Protein AF-A0A7S4JXC9-F1 (afdb_monomer_lite)

Structure (mmCIF, N/CA/C/O backbone):
data_AF-A0A7S4JXC9-F1
#
_entry.id   AF-A0A7S4JXC9-F1
#
loop_
_atom_site.group_PDB
_atom_site.id
_atom_site.type_symbol
_atom_site.label_atom_id
_atom_site.label_alt_id
_atom_site.label_comp_id
_atom_site.label_asym_id
_atom_site.label_entity_id
_atom_site.label_seq_id
_atom_site.pdbx_PDB_ins_code
_atom_site.Cartn_x
_atom_site.Cartn_y
_atom_site.Cartn_z
_atom_site.occupancy
_atom_site.B_iso_or_equiv
_atom_site.auth_seq_id
_atom_site.auth_comp_id
_atom_site.auth_asym_id
_atom_site.auth_atom_id
_atom_site.pdbx_PDB_model_num
ATOM 1 N N . MET A 1 1 ? -14.381 -3.408 6.351 1.00 54.38 1 MET A N 1
ATOM 2 C CA . MET A 1 1 ? -13.479 -2.538 5.557 1.00 54.38 1 MET A CA 1
ATOM 3 C C . MET A 1 1 ? -12.342 -1.909 6.389 1.00 54.38 1 MET A C 1
ATOM 5 O O . MET A 1 1 ? -11.459 -1.319 5.789 1.00 54.38 1 MET A O 1
ATOM 9 N N . CYS A 1 2 ? -12.283 -2.064 7.724 1.00 64.81 2 CYS A N 1
ATOM 10 C CA . CYS A 1 2 ? -11.302 -1.333 8.554 1.00 64.81 2 CYS A CA 1
ATOM 11 C C . CYS A 1 2 ? -9.948 -2.037 8.774 1.00 64.81 2 CYS A C 1
ATOM 13 O O . CYS A 1 2 ? -8.934 -1.357 8.855 1.00 64.81 2 CYS A O 1
ATOM 15 N N . GLU A 1 3 ? -9.885 -3.375 8.723 1.00 79.12 3 GLU A N 1
ATOM 16 C CA . GLU A 1 3 ? -8.612 -4.125 8.836 1.00 79.12 3 GLU A CA 1
ATOM 17 C C . GLU A 1 3 ? -7.598 -3.758 7.737 1.00 79.12 3 GLU A C 1
ATOM 19 O O . GLU A 1 3 ? -6.395 -3.745 7.969 1.00 79.12 3 GLU A O 1
ATOM 24 N N . ALA A 1 4 ? -8.074 -3.416 6.535 1.00 85.31 4 ALA A N 1
ATOM 25 C CA . ALA A 1 4 ? -7.209 -3.014 5.428 1.00 85.31 4 ALA A CA 1
ATOM 26 C C . ALA A 1 4 ? -6.455 -1.708 5.709 1.00 85.31 4 ALA A C 1
ATOM 28 O O . ALA A 1 4 ? -5.295 -1.586 5.325 1.00 85.31 4 ALA A O 1
ATOM 29 N N . LEU A 1 5 ? -7.101 -0.744 6.371 1.00 88.12 5 LEU A N 1
ATOM 30 C CA . LEU A 1 5 ? -6.484 0.544 6.685 1.00 88.12 5 LEU A CA 1
ATOM 31 C C . LEU A 1 5 ? -5.446 0.408 7.799 1.00 88.12 5 LEU A C 1
ATOM 33 O O . LEU A 1 5 ? -4.372 0.988 7.668 1.00 88.12 5 LEU A O 1
ATOM 37 N N . ASP A 1 6 ? -5.712 -0.422 8.810 1.00 89.88 6 ASP A N 1
ATOM 38 C CA . ASP A 1 6 ? -4.737 -0.731 9.865 1.00 89.88 6 ASP A CA 1
ATOM 39 C C . ASP A 1 6 ? -3.478 -1.415 9.288 1.00 89.88 6 ASP A C 1
ATOM 41 O O . ASP A 1 6 ? -2.357 -1.125 9.696 1.00 89.88 6 ASP A O 1
ATOM 45 N N . LEU A 1 7 ? -3.629 -2.302 8.295 1.00 91.25 7 LEU A N 1
ATOM 46 C CA . LEU A 1 7 ? -2.488 -2.945 7.623 1.00 91.25 7 LEU A CA 1
ATOM 47 C C . LEU A 1 7 ? -1.659 -1.956 6.795 1.00 91.25 7 LEU A C 1
ATOM 49 O O . LEU A 1 7 ? -0.430 -2.042 6.773 1.00 91.25 7 LEU A O 1
ATOM 53 N N . VAL A 1 8 ? -2.324 -1.022 6.111 1.00 92.69 8 VAL A N 1
ATOM 54 C CA . VAL A 1 8 ? -1.657 0.051 5.359 1.00 92.69 8 VAL A CA 1
ATOM 55 C C . VAL A 1 8 ? -0.907 0.984 6.308 1.00 92.69 8 VAL A C 1
ATOM 57 O O . VAL A 1 8 ? 0.242 1.323 6.038 1.00 92.69 8 VAL A O 1
ATOM 60 N N . GLU A 1 9 ? -1.521 1.349 7.433 1.00 93.75 9 GLU A N 1
ATOM 61 C CA . GLU A 1 9 ? -0.896 2.152 8.484 1.00 93.75 9 GLU A CA 1
ATOM 62 C C . GLU A 1 9 ? 0.378 1.481 9.011 1.00 93.75 9 GLU A C 1
ATOM 64 O O . GLU A 1 9 ? 1.456 2.065 8.922 1.00 93.75 9 GLU A O 1
ATOM 69 N N . GLN A 1 10 ? 0.283 0.225 9.460 1.00 93.19 10 GLN A N 1
ATOM 70 C CA . GLN A 1 10 ? 1.423 -0.547 9.974 1.00 93.19 10 GLN A CA 1
ATOM 71 C C . GLN A 1 10 ? 2.555 -0.684 8.953 1.00 93.19 10 GLN A C 1
ATOM 73 O O . GLN A 1 10 ? 3.735 -0.747 9.309 1.00 93.19 10 GLN A O 1
ATOM 78 N N . PHE A 1 11 ? 2.211 -0.777 7.669 1.00 94.69 11 PHE A N 1
ATOM 79 C CA . PHE A 1 11 ? 3.207 -0.796 6.613 1.00 94.69 11 PHE A CA 1
ATOM 80 C C . PHE A 1 11 ? 3.890 0.567 6.466 1.00 94.69 11 PHE A C 1
ATOM 82 O O . PHE A 1 11 ? 5.119 0.624 6.438 1.00 94.69 11 PHE A O 1
ATOM 89 N N . PHE A 1 12 ? 3.130 1.664 6.433 1.00 96.12 12 PHE A N 1
ATOM 90 C CA . PHE A 1 12 ? 3.696 3.010 6.343 1.00 96.12 12 PHE A CA 1
ATOM 91 C C . PHE A 1 12 ? 4.537 3.387 7.563 1.00 96.12 12 PHE A C 1
ATOM 93 O O . PHE A 1 12 ? 5.554 4.057 7.393 1.00 96.12 12 PHE A O 1
ATOM 100 N N . GLU A 1 13 ? 4.186 2.919 8.764 1.00 95.62 13 GLU A N 1
ATOM 101 C CA . GLU A 1 13 ? 4.990 3.111 9.980 1.00 95.62 13 GLU A CA 1
ATOM 102 C C . GLU A 1 13 ? 6.416 2.577 9.838 1.00 95.62 13 GLU A C 1
ATOM 104 O O . GLU A 1 13 ? 7.349 3.172 10.378 1.00 95.62 13 GLU A O 1
ATOM 109 N N . LYS A 1 14 ? 6.591 1.487 9.084 1.00 94.81 14 LYS A N 1
ATOM 110 C CA . LYS A 1 14 ? 7.903 0.915 8.760 1.00 94.81 14 LYS A CA 1
ATOM 111 C C . LYS A 1 14 ? 8.519 1.617 7.552 1.00 94.81 14 LYS A C 1
ATOM 113 O O . LYS A 1 14 ? 9.676 2.028 7.590 1.00 94.81 14 LYS A O 1
ATOM 118 N N . ALA A 1 15 ? 7.729 1.800 6.496 1.00 94.94 15 ALA A N 1
ATOM 119 C CA . ALA A 1 15 ? 8.203 2.315 5.217 1.00 94.94 15 ALA A CA 1
ATOM 120 C C . ALA A 1 15 ? 8.596 3.801 5.246 1.00 94.94 15 ALA A C 1
ATOM 122 O O . ALA A 1 15 ? 9.344 4.245 4.382 1.00 94.94 15 ALA A O 1
ATOM 123 N N . GLN A 1 16 ? 8.155 4.575 6.244 1.00 95.44 16 GLN A N 1
ATOM 124 C CA . GLN A 1 16 ? 8.641 5.946 6.454 1.00 95.44 16 GLN A CA 1
ATOM 125 C C . GLN A 1 16 ? 10.124 6.018 6.850 1.00 95.44 16 GLN A C 1
ATOM 127 O O . GLN A 1 16 ? 10.727 7.079 6.729 1.00 95.44 16 GLN A O 1
ATOM 132 N N . SER A 1 17 ? 10.695 4.926 7.370 1.00 94.00 17 SER A N 1
ATOM 133 C CA . SER A 1 17 ? 12.109 4.839 7.763 1.00 94.00 17 SER A CA 1
ATOM 134 C C . SER A 1 17 ? 12.923 3.914 6.862 1.00 94.00 17 SER A C 1
ATOM 136 O O . SER A 1 17 ? 14.147 3.933 6.933 1.00 94.00 17 SER A O 1
ATOM 138 N N . ASP A 1 18 ? 12.249 3.105 6.045 1.00 94.69 18 ASP A N 1
ATOM 139 C CA . ASP A 1 18 ? 12.862 2.240 5.045 1.00 94.69 18 ASP A CA 1
ATOM 140 C C . ASP A 1 18 ? 11.937 2.110 3.827 1.00 94.69 18 ASP A C 1
ATOM 142 O O . ASP A 1 18 ? 11.071 1.232 3.746 1.00 94.69 18 ASP A O 1
ATOM 146 N N . GLY A 1 19 ? 12.123 2.990 2.844 1.00 91.44 19 GLY A N 1
ATOM 147 C CA . GLY A 1 19 ? 11.327 2.981 1.616 1.00 91.44 19 GLY A CA 1
ATOM 148 C C . GLY A 1 19 ? 11.625 1.780 0.716 1.00 91.44 19 GLY A C 1
ATOM 149 O O . GLY A 1 19 ? 10.867 1.508 -0.220 1.00 91.44 19 GLY A O 1
ATOM 150 N N . SER A 1 20 ? 12.706 1.034 0.983 1.00 93.44 20 SER A N 1
ATOM 151 C CA . SER A 1 20 ? 13.072 -0.144 0.195 1.00 93.44 20 SER A CA 1
ATOM 152 C C . SER A 1 20 ? 12.077 -1.292 0.366 1.00 93.44 20 SER A C 1
ATOM 154 O O . SER A 1 20 ? 11.973 -2.133 -0.526 1.00 93.44 20 SER A O 1
ATOM 156 N N . LEU A 1 21 ? 11.264 -1.266 1.429 1.00 93.50 21 LEU A N 1
ATOM 157 C CA . LEU A 1 21 ? 10.189 -2.229 1.671 1.00 93.50 21 LEU A CA 1
ATOM 158 C C . LEU A 1 21 ? 9.175 -2.300 0.519 1.00 93.50 21 LEU A C 1
ATOM 160 O O . LEU A 1 21 ? 8.660 -3.376 0.235 1.00 93.50 21 LEU A O 1
ATOM 164 N N . PHE A 1 22 ? 8.927 -1.200 -0.207 1.00 90.62 22 PHE A N 1
ATOM 165 C CA . PHE A 1 22 ? 8.085 -1.212 -1.418 1.00 90.62 22 PHE A CA 1
ATOM 166 C C . PHE A 1 22 ? 8.662 -2.044 -2.566 1.00 90.62 22 PHE A C 1
ATOM 168 O O . PHE A 1 22 ? 7.944 -2.399 -3.500 1.00 90.62 22 PHE A O 1
ATOM 175 N N . LEU A 1 23 ? 9.966 -2.303 -2.525 1.00 90.19 23 LEU A N 1
ATOM 176 C CA . LEU A 1 23 ? 10.714 -3.043 -3.532 1.00 90.19 23 LEU A CA 1
ATOM 177 C C . LEU A 1 23 ? 11.025 -4.470 -3.065 1.00 90.19 23 LEU A C 1
ATOM 179 O O . LEU A 1 23 ? 11.817 -5.156 -3.711 1.00 90.19 23 LEU A O 1
ATOM 183 N N . ASP A 1 24 ? 10.423 -4.922 -1.963 1.00 89.75 24 ASP A N 1
ATOM 184 C CA . ASP A 1 24 ? 10.496 -6.316 -1.550 1.00 89.75 24 ASP A CA 1
ATOM 185 C C . ASP A 1 24 ? 9.622 -7.169 -2.493 1.00 89.75 24 ASP A C 1
ATOM 187 O O . ASP A 1 24 ? 8.407 -6.955 -2.583 1.00 89.75 24 ASP A O 1
ATOM 191 N N . PRO A 1 25 ? 10.194 -8.153 -3.215 1.00 86.88 25 PRO A N 1
ATOM 192 C CA . PRO A 1 25 ? 9.409 -9.065 -4.038 1.00 86.88 25 PRO A CA 1
ATOM 193 C C . PRO A 1 25 ? 8.370 -9.851 -3.228 1.00 86.88 25 PRO A C 1
ATOM 195 O O . PRO A 1 25 ? 7.375 -10.281 -3.804 1.00 86.88 25 PRO A O 1
ATOM 198 N N . ALA A 1 26 ? 8.562 -10.048 -1.927 1.00 87.88 26 ALA A N 1
ATOM 199 C CA . ALA A 1 26 ? 7.607 -10.725 -1.060 1.00 87.88 26 ALA A CA 1
ATOM 200 C C . ALA A 1 26 ? 6.557 -9.783 -0.446 1.00 87.88 26 ALA A C 1
ATOM 202 O O . ALA A 1 26 ? 5.698 -10.260 0.297 1.00 87.88 26 ALA A O 1
ATOM 203 N N . LEU A 1 27 ? 6.590 -8.475 -0.748 1.00 88.19 27 LEU A N 1
ATOM 204 C CA . LEU A 1 27 ? 5.655 -7.519 -0.164 1.00 88.19 27 LEU A CA 1
ATOM 205 C C . LEU A 1 27 ? 4.211 -7.868 -0.529 1.00 88.19 27 LEU A C 1
ATOM 207 O O . LEU A 1 27 ? 3.768 -7.705 -1.669 1.00 88.19 27 LEU A O 1
ATOM 211 N N . ASP A 1 28 ? 3.462 -8.284 0.485 1.00 85.94 28 ASP A N 1
ATOM 212 C CA . ASP A 1 28 ? 2.047 -8.571 0.360 1.00 85.94 28 ASP A CA 1
ATOM 213 C C . ASP A 1 28 ? 1.306 -8.369 1.686 1.00 85.94 28 ASP A C 1
ATOM 215 O O . ASP A 1 28 ? 1.068 -9.300 2.457 1.00 85.94 28 ASP A O 1
ATOM 219 N N . ILE A 1 29 ? 0.910 -7.124 1.947 1.00 87.38 29 ILE A N 1
ATOM 220 C CA . ILE A 1 29 ? 0.256 -6.749 3.207 1.00 87.38 29 ILE A CA 1
ATOM 221 C C . ILE A 1 29 ? -1.182 -7.278 3.330 1.00 87.38 29 ILE A C 1
ATOM 223 O O . ILE A 1 29 ? -1.735 -7.284 4.425 1.00 87.38 29 ILE A O 1
ATOM 227 N N . PHE A 1 30 ? -1.798 -7.741 2.235 1.00 86.31 30 PHE A N 1
ATOM 228 C CA . PHE A 1 30 ? -3.218 -8.117 2.208 1.00 86.31 30 PHE A CA 1
ATOM 229 C C . PHE A 1 30 ? -3.472 -9.624 2.072 1.00 86.31 30 PHE A C 1
ATOM 231 O O . PHE A 1 30 ? -4.607 -10.066 2.262 1.00 86.31 30 PHE A O 1
ATOM 238 N N . HIS A 1 31 ? -2.469 -10.432 1.712 1.00 76.00 31 HIS A N 1
ATOM 239 C CA . HIS A 1 31 ? -2.684 -11.848 1.388 1.00 76.00 31 HIS A CA 1
ATOM 240 C C . HIS A 1 31 ? -3.113 -12.685 2.590 1.00 76.00 31 HIS A C 1
ATOM 242 O O . HIS A 1 31 ? -4.213 -13.231 2.596 1.00 76.00 31 HIS A O 1
ATOM 248 N N . ALA A 1 32 ? -2.287 -12.748 3.631 1.00 73.44 32 ALA A N 1
ATOM 249 C CA . ALA A 1 32 ? -2.615 -13.525 4.822 1.00 73.44 32 ALA A CA 1
ATOM 250 C C . ALA A 1 32 ? -3.846 -12.992 5.595 1.00 73.44 32 ALA A C 1
ATOM 252 O O . ALA A 1 32 ? -4.712 -13.798 5.931 1.00 73.44 32 ALA A O 1
ATOM 253 N N . PRO A 1 33 ? -3.987 -11.677 5.867 1.00 76.56 33 PRO A N 1
ATOM 254 C CA . PRO A 1 33 ? -5.065 -11.199 6.737 1.00 76.56 33 PRO A CA 1
ATOM 255 C C . PRO A 1 33 ? -6.419 -11.031 6.032 1.00 76.56 33 PRO A C 1
ATOM 257 O O . PRO A 1 33 ? -7.453 -11.223 6.671 1.00 76.56 33 PRO A O 1
ATOM 260 N N . ILE A 1 34 ? -6.444 -10.700 4.733 1.00 81.19 34 ILE A N 1
ATOM 261 C CA . ILE A 1 34 ? -7.692 -10.375 4.019 1.00 81.19 34 ILE A CA 1
ATOM 262 C C . ILE A 1 34 ? -8.043 -11.434 2.981 1.00 81.19 34 ILE A C 1
ATOM 264 O O . ILE A 1 34 ? -9.170 -11.925 2.983 1.00 81.19 34 ILE A O 1
ATOM 268 N N . ALA A 1 35 ? -7.107 -11.815 2.107 1.00 79.44 35 ALA A N 1
ATOM 269 C CA . ALA A 1 35 ? -7.413 -12.763 1.033 1.00 79.44 35 ALA A CA 1
ATOM 270 C C . ALA A 1 35 ? -7.838 -14.137 1.576 1.00 79.44 35 ALA A C 1
ATOM 272 O O . ALA A 1 35 ? -8.746 -14.747 1.024 1.00 79.44 35 ALA A O 1
ATOM 273 N N . ALA A 1 36 ? -7.288 -14.572 2.715 1.00 78.19 36 ALA A N 1
ATOM 274 C CA . ALA A 1 36 ? -7.730 -15.794 3.392 1.00 78.19 36 ALA A CA 1
ATOM 275 C C . ALA A 1 36 ? -9.191 -15.747 3.888 1.00 78.19 36 ALA A C 1
ATOM 277 O O . ALA A 1 36 ? -9.831 -16.787 4.010 1.00 78.19 36 ALA A O 1
ATOM 278 N N . LYS A 1 37 ? -9.726 -14.554 4.183 1.00 78.75 37 LYS A N 1
ATOM 279 C CA . LYS A 1 37 ? -11.096 -14.361 4.694 1.00 78.75 37 LYS A CA 1
ATOM 280 C C . LYS A 1 37 ? -12.100 -14.011 3.591 1.00 78.75 37 LYS A C 1
ATOM 282 O O . LYS A 1 37 ? -13.302 -14.114 3.807 1.00 78.75 37 LYS A O 1
ATOM 287 N N . GLN A 1 38 ? -11.623 -13.546 2.436 1.00 79.44 38 GLN A N 1
ATOM 288 C CA . GLN A 1 38 ? -12.441 -13.000 1.353 1.00 79.44 38 GLN A CA 1
ATOM 289 C C . GLN A 1 38 ? -12.056 -13.655 0.024 1.00 79.44 38 GLN A C 1
ATOM 291 O O . GLN A 1 38 ? -11.185 -13.167 -0.698 1.00 79.44 38 GLN A O 1
ATOM 296 N N . GLN A 1 39 ? -12.734 -14.754 -0.319 1.00 82.75 39 GLN A N 1
ATOM 297 C CA . GLN A 1 39 ? -12.389 -15.562 -1.494 1.00 82.75 39 GLN A CA 1
ATOM 298 C C . GLN A 1 39 ? -12.471 -14.774 -2.810 1.00 82.75 39 GLN A C 1
ATOM 300 O O . GLN A 1 39 ? -11.573 -14.885 -3.636 1.00 82.75 39 GLN A O 1
ATOM 305 N N . LEU A 1 40 ? -13.478 -13.909 -2.985 1.00 82.31 40 LEU A N 1
ATOM 306 C CA . LEU A 1 40 ? -13.593 -13.067 -4.187 1.00 82.31 40 LEU A CA 1
ATOM 307 C C . LEU A 1 40 ? -12.398 -12.120 -4.350 1.00 82.31 40 LEU A C 1
ATOM 309 O O . LEU A 1 40 ? -11.925 -11.898 -5.463 1.00 82.31 40 LEU A O 1
ATOM 313 N N . PHE A 1 41 ? -11.879 -11.587 -3.243 1.00 82.62 41 PHE A N 1
ATOM 314 C CA . PHE A 1 41 ? -10.673 -10.768 -3.268 1.00 82.62 41 PHE A CA 1
ATOM 315 C C . PHE A 1 41 ? -9.445 -11.615 -3.613 1.00 82.62 41 PHE A C 1
ATOM 317 O O . PHE A 1 41 ? -8.640 -11.204 -4.446 1.00 82.62 41 PHE A O 1
ATOM 324 N N . ALA A 1 42 ? -9.317 -12.818 -3.046 1.00 84.44 42 ALA A N 1
ATOM 325 C CA . ALA A 1 42 ? -8.249 -13.751 -3.407 1.00 84.44 42 ALA A CA 1
ATOM 326 C C . ALA A 1 42 ? -8.272 -14.110 -4.905 1.00 84.44 42 ALA A C 1
ATOM 328 O O . ALA A 1 42 ? -7.232 -14.070 -5.567 1.00 84.44 42 ALA A O 1
ATOM 329 N N . ASP A 1 43 ? -9.455 -14.387 -5.456 1.00 86.12 43 ASP A N 1
ATOM 330 C CA . ASP A 1 43 ? -9.645 -14.735 -6.864 1.00 86.12 43 ASP A CA 1
ATOM 331 C C . ASP A 1 43 ? -9.348 -13.548 -7.788 1.00 86.12 43 ASP A C 1
ATOM 333 O O . ASP A 1 43 ? -8.639 -13.706 -8.786 1.00 86.12 43 ASP A O 1
ATOM 337 N N . TRP A 1 44 ? -9.820 -12.346 -7.438 1.00 86.31 44 TRP A N 1
ATOM 338 C CA . TRP A 1 44 ? -9.503 -11.112 -8.163 1.00 86.31 44 TRP A CA 1
ATOM 339 C C . TRP A 1 44 ? -7.998 -10.836 -8.182 1.00 86.31 44 TRP A C 1
ATOM 341 O O . TRP A 1 44 ? -7.437 -10.486 -9.224 1.00 86.31 44 TRP A O 1
ATOM 351 N N . ARG A 1 45 ? -7.311 -11.042 -7.054 1.00 85.31 45 ARG A N 1
ATOM 352 C CA . ARG A 1 45 ? -5.854 -10.917 -6.997 1.00 85.31 45 ARG A CA 1
ATOM 353 C C . ARG A 1 45 ? -5.189 -11.944 -7.897 1.00 85.31 45 ARG A C 1
ATOM 355 O O . ARG A 1 45 ? -4.367 -11.575 -8.726 1.00 85.31 45 ARG A O 1
ATOM 362 N N . LYS A 1 46 ? -5.582 -13.213 -7.820 1.00 85.94 46 LYS A N 1
ATOM 363 C CA . LYS A 1 46 ? -5.039 -14.242 -8.713 1.00 85.94 46 LYS A CA 1
ATOM 364 C C . LYS A 1 46 ? -5.239 -13.873 -10.185 1.00 85.94 46 LYS A C 1
ATOM 366 O O . LYS A 1 46 ? -4.305 -13.968 -10.974 1.00 85.94 46 LYS A O 1
ATOM 371 N N . TYR A 1 47 ? -6.426 -13.390 -10.552 1.00 86.00 47 TYR A N 1
ATOM 372 C CA . TYR A 1 47 ? -6.698 -12.897 -11.900 1.00 86.00 47 TYR A CA 1
ATOM 373 C C . TYR A 1 47 ? -5.760 -11.744 -12.286 1.00 86.00 47 TYR A C 1
ATOM 375 O O . TYR A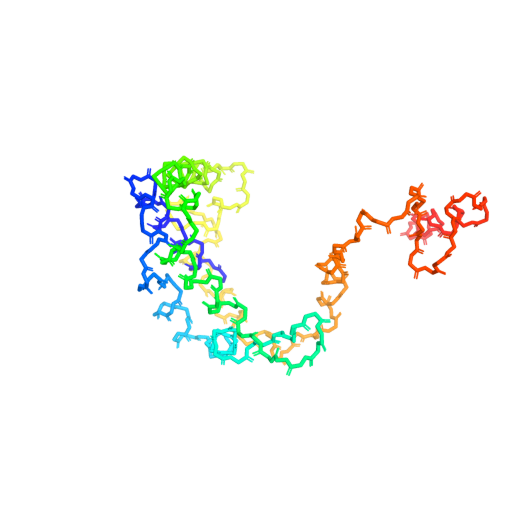 1 47 ? -5.095 -11.821 -13.312 1.00 86.00 47 TYR A O 1
ATOM 383 N N . THR A 1 48 ? -5.643 -10.718 -11.448 1.00 83.31 48 THR A N 1
ATOM 384 C CA . THR A 1 48 ? -4.832 -9.524 -11.737 1.00 83.31 48 THR A CA 1
ATOM 385 C C . THR A 1 48 ? -3.343 -9.850 -11.892 1.00 83.31 48 THR A C 1
ATOM 387 O O . THR A 1 48 ? -2.671 -9.313 -12.769 1.00 83.31 48 THR A O 1
ATOM 390 N N . PHE A 1 49 ? -2.817 -10.756 -11.064 1.00 80.62 49 PHE A N 1
ATOM 391 C CA . PHE A 1 49 ? -1.396 -11.105 -11.061 1.00 80.62 49 PHE A CA 1
ATOM 392 C C . PHE A 1 49 ? -1.030 -12.151 -12.130 1.00 80.62 49 PHE A C 1
ATOM 394 O O . PHE A 1 49 ? 0.095 -12.133 -12.632 1.00 80.62 49 PHE A O 1
ATOM 401 N N . GLU A 1 50 ? -1.947 -13.060 -12.484 1.00 83.88 50 GLU A N 1
ATOM 402 C CA . GLU A 1 50 ? -1.639 -14.227 -13.329 1.00 83.88 50 GLU A CA 1
ATOM 403 C C . GLU A 1 50 ? -2.366 -14.253 -14.679 1.00 83.88 50 GLU A C 1
ATOM 405 O O . GLU A 1 50 ? -1.934 -14.971 -15.580 1.00 83.88 50 GLU A O 1
ATOM 410 N N . LYS A 1 51 ? -3.478 -13.524 -14.832 1.00 81.62 51 LYS A N 1
ATOM 411 C CA . LYS A 1 51 ? -4.397 -13.675 -15.976 1.00 81.62 51 LYS A CA 1
ATOM 412 C C . LYS A 1 51 ? -4.727 -12.373 -16.703 1.00 81.62 51 LYS A C 1
ATOM 414 O O . LYS A 1 51 ? -5.079 -12.441 -17.879 1.00 81.62 51 LYS A O 1
ATOM 419 N N . ASP A 1 52 ? -4.628 -11.217 -16.046 1.00 83.81 52 ASP A N 1
ATOM 420 C CA . ASP A 1 52 ? -4.981 -9.938 -16.661 1.00 83.81 52 ASP A CA 1
ATOM 421 C C . ASP A 1 52 ? -3.940 -9.530 -17.708 1.00 83.81 52 ASP A C 1
ATOM 423 O O . ASP A 1 52 ? -2.801 -9.161 -17.400 1.00 83.81 52 ASP A O 1
ATOM 427 N N . THR A 1 53 ? -4.333 -9.640 -18.975 1.00 85.69 53 THR A N 1
ATOM 428 C CA . THR A 1 53 ? -3.462 -9.381 -20.117 1.00 85.69 53 THR A CA 1
ATOM 429 C C . THR A 1 53 ? -3.976 -8.213 -20.941 1.00 85.69 53 THR A C 1
ATOM 431 O O . THR A 1 53 ? -5.177 -8.020 -21.121 1.00 85.69 53 THR A O 1
ATOM 434 N N . ARG A 1 54 ? -3.047 -7.436 -21.497 1.00 81.38 54 ARG A N 1
ATOM 435 C CA . ARG A 1 54 ? -3.337 -6.447 -22.537 1.00 81.38 54 ARG A CA 1
ATOM 436 C C . ARG A 1 54 ? -2.572 -6.797 -23.795 1.00 81.38 54 ARG A C 1
ATOM 438 O O . ARG A 1 54 ? -1.423 -7.226 -23.726 1.00 81.38 54 ARG A O 1
ATOM 445 N N . LEU A 1 55 ? -3.218 -6.617 -24.938 1.00 83.75 55 LEU A N 1
ATOM 446 C CA . LEU A 1 55 ? -2.548 -6.766 -26.220 1.00 83.75 55 LEU A CA 1
ATOM 447 C C . LEU A 1 55 ? -1.560 -5.616 -26.425 1.00 83.75 55 LEU A C 1
ATOM 449 O O . LEU A 1 55 ? -1.786 -4.488 -25.981 1.00 83.75 55 LEU A O 1
ATOM 453 N N . SER A 1 56 ? -0.468 -5.918 -27.111 1.00 78.88 56 SER A N 1
ATOM 454 C CA . SER A 1 56 ? 0.459 -4.930 -27.645 1.00 78.88 56 SER A CA 1
ATOM 455 C C . SER A 1 56 ? -0.248 -3.945 -28.601 1.00 78.88 56 SER A C 1
ATOM 457 O O . SER A 1 56 ? -1.338 -4.241 -29.096 1.00 78.88 56 SER A O 1
ATOM 459 N N . PRO A 1 57 ? 0.337 -2.764 -28.891 1.00 83.00 57 PRO A N 1
ATOM 460 C CA . PRO A 1 57 ? -0.287 -1.766 -29.772 1.00 83.00 57 PRO A CA 1
ATOM 461 C C . PRO A 1 57 ? -0.619 -2.273 -31.184 1.00 83.00 57 PRO A C 1
ATOM 463 O O . PRO A 1 57 ? -1.515 -1.744 -31.832 1.00 83.00 57 PRO A O 1
ATOM 466 N N . ASP A 1 58 ? 0.098 -3.294 -31.651 1.00 86.06 58 ASP A N 1
ATOM 467 C CA . ASP A 1 58 ? -0.113 -4.000 -32.919 1.00 86.06 58 ASP A CA 1
ATOM 468 C C . ASP A 1 58 ? -1.128 -5.161 -32.813 1.00 86.06 58 ASP A C 1
ATOM 470 O O . ASP A 1 58 ? -1.382 -5.852 -33.795 1.00 86.06 58 ASP A O 1
ATOM 474 N N . GLY A 1 59 ? -1.701 -5.403 -31.630 1.00 83.00 59 GLY A N 1
ATOM 475 C CA . GLY A 1 59 ? -2.711 -6.434 -31.374 1.00 83.00 59 GLY A CA 1
ATOM 476 C C . GLY A 1 59 ? -2.185 -7.872 -31.346 1.00 83.00 59 GLY A C 1
ATOM 477 O O . GLY A 1 59 ? -2.981 -8.801 -31.227 1.00 83.00 59 GLY A O 1
ATOM 478 N N . SER A 1 60 ? -0.871 -8.082 -31.467 1.00 83.25 60 SER A N 1
ATOM 479 C CA . SER A 1 60 ? -0.307 -9.395 -31.802 1.00 83.25 60 SER A CA 1
ATOM 480 C C . SER A 1 60 ? 0.052 -10.265 -30.594 1.00 83.25 60 SER A C 1
ATOM 482 O O . SER A 1 60 ? -0.008 -11.493 -30.689 1.00 83.25 60 SER A O 1
ATOM 484 N N . LYS A 1 61 ? 0.433 -9.665 -29.457 1.00 85.06 61 LYS A N 1
ATOM 485 C CA . LYS A 1 61 ? 0.939 -10.395 -28.285 1.00 85.06 61 LYS A CA 1
ATOM 486 C C . LYS A 1 61 ? 0.236 -9.969 -26.995 1.00 85.06 61 LYS A C 1
ATOM 488 O O . LYS A 1 61 ? 0.193 -8.776 -26.694 1.00 85.06 61 LYS A O 1
ATOM 493 N N . PRO A 1 62 ? -0.287 -10.919 -26.200 1.00 85.75 62 PRO A N 1
ATOM 494 C CA . PRO A 1 62 ? -0.801 -10.623 -24.871 1.00 85.75 62 PRO A CA 1
ATOM 495 C C . PRO A 1 62 ? 0.349 -10.430 -23.876 1.00 85.75 62 PRO A C 1
ATOM 497 O O . PRO A 1 62 ? 1.274 -11.238 -23.794 1.00 85.75 62 PRO A O 1
ATOM 500 N N . HIS A 1 63 ? 0.260 -9.367 -23.084 1.00 83.00 63 HIS A N 1
ATOM 501 C CA . HIS A 1 63 ? 1.216 -9.005 -22.048 1.00 83.00 63 HIS A CA 1
ATOM 502 C C . HIS A 1 63 ? 0.531 -8.953 -20.684 1.00 83.00 63 HIS A C 1
ATOM 504 O O . HIS A 1 63 ? -0.446 -8.225 -20.507 1.00 83.00 63 HIS A O 1
ATOM 510 N N . LEU A 1 64 ? 1.078 -9.676 -19.705 1.00 86.75 64 LEU A N 1
ATOM 511 C CA . LEU A 1 64 ? 0.709 -9.536 -18.294 1.00 86.75 64 LEU A CA 1
ATOM 512 C C . LEU A 1 64 ? 1.301 -8.223 -17.763 1.00 86.75 64 LEU A C 1
ATOM 514 O O . LEU A 1 64 ? 2.430 -8.203 -17.270 1.00 86.75 64 LEU A O 1
ATOM 518 N N . LEU A 1 65 ? 0.570 -7.115 -17.916 1.00 80.56 65 LEU A N 1
ATOM 519 C CA . LEU A 1 65 ? 1.088 -5.775 -17.611 1.00 80.56 65 LEU A CA 1
ATOM 520 C C . LEU A 1 65 ? 1.556 -5.644 -16.167 1.00 80.56 65 LEU A C 1
ATOM 522 O O . LEU A 1 65 ? 2.620 -5.081 -15.926 1.00 80.56 65 LEU A O 1
ATOM 526 N N . TYR A 1 66 ? 0.788 -6.192 -15.224 1.00 83.12 66 TYR A N 1
ATOM 527 C CA . TYR A 1 66 ? 1.150 -6.145 -13.814 1.00 83.12 66 TYR A CA 1
ATOM 528 C C . TYR A 1 66 ? 2.503 -6.821 -13.563 1.00 83.12 66 TYR A C 1
ATOM 530 O O . TYR A 1 66 ? 3.376 -6.252 -12.909 1.00 83.12 66 TYR A O 1
ATOM 538 N N . LYS A 1 67 ? 2.709 -8.009 -14.143 1.00 85.69 67 LYS A N 1
ATOM 539 C CA . LYS A 1 67 ? 3.970 -8.744 -14.024 1.00 85.69 67 LYS A CA 1
ATOM 540 C C . LYS A 1 67 ? 5.132 -7.968 -14.642 1.00 85.69 67 LYS A C 1
ATOM 542 O O . LYS A 1 67 ? 6.151 -7.806 -13.989 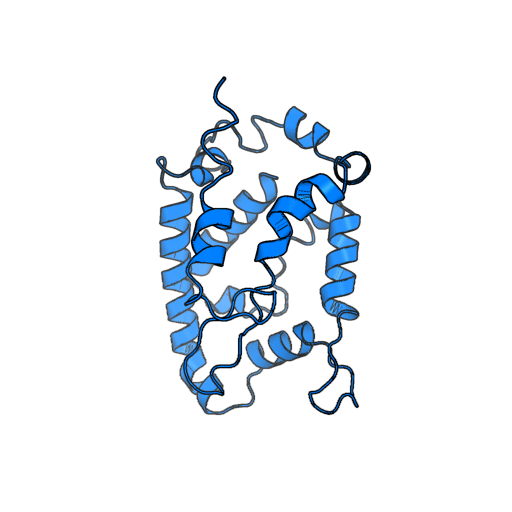1.00 85.69 67 LYS A O 1
ATOM 547 N N . LEU A 1 68 ? 4.957 -7.428 -15.849 1.00 84.75 68 LEU A N 1
ATOM 548 C CA . LEU A 1 68 ? 5.995 -6.633 -16.514 1.00 84.75 68 LEU A CA 1
ATOM 549 C C . LEU A 1 68 ? 6.372 -5.380 -15.716 1.00 84.75 68 LEU A C 1
ATOM 551 O O . LEU A 1 68 ? 7.553 -5.085 -15.559 1.00 84.75 68 LEU A O 1
ATOM 555 N N . ALA A 1 69 ? 5.379 -4.653 -15.200 1.00 86.19 69 ALA A N 1
ATOM 556 C CA . ALA A 1 69 ? 5.612 -3.463 -14.392 1.00 86.19 69 ALA A CA 1
ATOM 557 C C . ALA A 1 69 ? 6.326 -3.804 -13.078 1.00 86.19 69 ALA A C 1
ATOM 559 O O . ALA A 1 69 ? 7.252 -3.099 -12.681 1.00 86.19 69 ALA A O 1
ATOM 560 N N . ARG A 1 70 ? 5.924 -4.899 -12.421 1.00 86.56 70 ARG A N 1
ATOM 561 C CA . ARG A 1 70 ? 6.555 -5.379 -11.189 1.00 86.56 70 ARG A CA 1
ATOM 562 C C . ARG A 1 70 ? 7.993 -5.832 -11.427 1.00 86.56 70 ARG A C 1
ATOM 564 O O . ARG A 1 70 ? 8.869 -5.436 -10.667 1.00 86.56 70 ARG A O 1
ATOM 571 N N . ASP A 1 71 ? 8.247 -6.596 -12.484 1.00 88.00 71 ASP A N 1
ATOM 572 C CA . ASP A 1 71 ? 9.592 -7.068 -12.821 1.00 88.00 71 ASP A CA 1
ATOM 573 C C . ASP A 1 71 ? 10.525 -5.883 -13.128 1.00 88.00 71 ASP A C 1
ATOM 575 O O . ASP A 1 71 ? 11.622 -5.815 -12.581 1.00 88.00 71 ASP A O 1
ATOM 579 N N . GLU A 1 72 ? 10.067 -4.892 -13.902 1.00 87.81 72 GLU A N 1
ATOM 580 C CA . GLU A 1 72 ? 10.844 -3.678 -14.201 1.00 87.81 72 GLU A CA 1
ATOM 581 C C . GLU A 1 72 ? 11.066 -2.789 -12.965 1.00 87.81 72 GLU A C 1
ATOM 583 O O . GLU A 1 72 ? 12.113 -2.157 -12.833 1.00 87.81 72 GLU A O 1
ATOM 588 N N . LEU A 1 73 ? 10.102 -2.726 -12.040 1.00 87.31 73 LEU A N 1
ATOM 589 C CA . LEU A 1 73 ? 10.257 -1.994 -10.781 1.00 87.31 73 LEU A CA 1
ATOM 590 C C . LEU A 1 73 ? 11.317 -2.651 -9.883 1.00 87.31 73 LEU A C 1
ATOM 592 O O . LEU A 1 73 ? 12.171 -1.970 -9.308 1.00 87.31 73 LEU A O 1
ATOM 596 N N . LEU A 1 74 ? 11.269 -3.978 -9.761 1.00 89.44 74 LEU A N 1
ATOM 597 C CA . LEU A 1 74 ? 12.174 -4.741 -8.905 1.00 89.44 74 LEU A CA 1
ATOM 598 C C . LEU A 1 74 ? 13.581 -4.816 -9.505 1.00 89.44 74 LEU A C 1
ATOM 600 O O . LEU A 1 74 ? 14.559 -4.574 -8.792 1.00 89.44 74 LEU A O 1
ATOM 604 N N . GLN A 1 75 ? 13.673 -5.083 -10.808 1.00 89.94 75 GLN A N 1
ATOM 605 C CA . GLN A 1 75 ? 14.906 -5.282 -11.568 1.00 89.94 75 GLN A CA 1
ATOM 606 C C . GLN A 1 75 ? 14.939 -4.362 -12.801 1.00 89.94 75 GLN A C 1
ATOM 608 O O . GLN A 1 75 ? 14.799 -4.829 -13.932 1.00 89.94 75 GLN A O 1
ATOM 613 N N . PRO A 1 76 ? 15.132 -3.045 -12.606 1.00 89.25 76 PRO A N 1
ATOM 614 C CA . PRO A 1 76 ? 15.158 -2.104 -13.715 1.00 89.25 76 PRO A CA 1
ATOM 615 C C . PRO A 1 76 ? 16.347 -2.385 -14.630 1.00 89.25 76 PRO A C 1
ATOM 617 O O . PRO A 1 76 ? 17.482 -2.521 -14.173 1.00 89.25 76 PRO A O 1
ATOM 620 N N . THR A 1 77 ? 16.086 -2.419 -15.933 1.00 89.69 77 THR A N 1
ATOM 621 C CA . THR A 1 77 ? 17.120 -2.626 -16.960 1.00 89.69 77 THR A CA 1
ATOM 622 C C . THR A 1 77 ? 17.651 -1.306 -17.528 1.00 89.69 77 THR A C 1
ATOM 624 O O . THR A 1 77 ? 18.788 -1.232 -17.993 1.00 89.69 77 THR A O 1
ATOM 627 N N . ASP A 1 78 ? 16.856 -0.236 -17.453 1.00 90.19 78 ASP A N 1
ATOM 628 C CA . ASP A 1 78 ? 17.222 1.099 -17.928 1.00 90.19 78 ASP A CA 1
ATOM 629 C C . ASP A 1 78 ? 18.215 1.786 -16.972 1.00 90.19 78 ASP A C 1
ATOM 631 O O . ASP A 1 78 ? 17.951 1.968 -15.778 1.00 90.19 78 ASP A O 1
ATOM 635 N N . ALA A 1 79 ? 19.348 2.241 -17.519 1.00 90.31 79 ALA A N 1
ATOM 636 C CA . ALA A 1 79 ? 20.402 2.929 -16.777 1.00 90.31 79 ALA A CA 1
ATOM 637 C C . ALA A 1 79 ? 19.910 4.170 -16.013 1.00 90.31 79 ALA A C 1
ATOM 639 O O . ALA A 1 79 ? 20.462 4.498 -14.963 1.00 90.31 79 ALA A O 1
ATOM 640 N N . THR A 1 80 ? 18.890 4.866 -16.512 1.00 89.62 80 THR A N 1
ATOM 641 C CA . THR A 1 80 ? 18.286 6.024 -15.842 1.00 89.62 80 THR A CA 1
ATOM 642 C C . THR A 1 80 ? 17.532 5.585 -14.594 1.00 89.62 80 THR A C 1
ATOM 644 O O . THR A 1 80 ? 17.741 6.152 -13.523 1.00 89.62 80 THR A O 1
ATOM 647 N N . LYS A 1 81 ? 16.718 4.529 -14.706 1.00 87.88 81 LYS A N 1
ATOM 648 C CA . LYS A 1 81 ? 15.908 3.997 -13.600 1.00 87.88 81 LYS A CA 1
ATOM 649 C C . LYS A 1 81 ? 16.780 3.427 -12.485 1.00 87.88 81 LYS A C 1
ATOM 651 O O . LYS A 1 81 ? 16.494 3.634 -11.307 1.00 87.88 81 LYS A O 1
ATOM 656 N N . ILE A 1 82 ? 17.889 2.783 -12.853 1.00 90.38 82 ILE A N 1
ATOM 657 C CA . ILE A 1 82 ? 18.902 2.315 -11.899 1.00 90.38 82 ILE A CA 1
ATOM 658 C C . ILE A 1 82 ? 19.482 3.502 -11.113 1.00 90.38 82 ILE A C 1
ATOM 660 O O . ILE A 1 82 ? 19.539 3.457 -9.885 1.00 90.38 82 ILE A O 1
ATOM 664 N N . ARG A 1 83 ? 19.861 4.593 -11.797 1.00 90.88 83 ARG A N 1
ATOM 665 C CA . ARG A 1 83 ? 20.442 5.790 -11.153 1.00 90.88 83 ARG A CA 1
ATOM 666 C C . ARG A 1 83 ? 19.459 6.525 -10.246 1.00 90.88 83 ARG A C 1
ATOM 668 O O . ARG A 1 83 ? 19.882 7.124 -9.262 1.00 90.88 83 ARG A O 1
ATOM 675 N N . THR A 1 84 ? 18.166 6.506 -10.562 1.00 90.94 84 THR A N 1
ATOM 676 C CA . THR A 1 84 ? 17.144 7.195 -9.759 1.00 90.94 84 THR A CA 1
ATOM 677 C C . THR A 1 84 ? 16.634 6.370 -8.581 1.00 90.94 84 THR A C 1
ATOM 679 O O . THR A 1 84 ? 15.953 6.932 -7.730 1.00 90.94 84 THR A O 1
ATOM 682 N N . ARG A 1 85 ? 16.979 5.078 -8.481 1.00 91.19 85 ARG A N 1
ATOM 683 C CA . ARG A 1 85 ? 16.426 4.156 -7.472 1.00 91.19 85 ARG A CA 1
ATOM 684 C C . ARG A 1 85 ? 16.574 4.661 -6.036 1.00 91.19 85 ARG A C 1
ATOM 686 O O . ARG A 1 85 ? 15.598 4.646 -5.297 1.00 91.19 85 ARG A O 1
ATOM 693 N N . ALA A 1 86 ? 17.757 5.150 -5.659 1.00 92.81 86 ALA A N 1
ATOM 694 C CA . ALA A 1 86 ? 17.994 5.683 -4.314 1.00 92.81 86 ALA A CA 1
ATOM 695 C C . ALA A 1 86 ? 17.081 6.884 -4.003 1.00 92.81 86 ALA A C 1
ATOM 697 O O . ALA A 1 86 ? 16.410 6.904 -2.979 1.00 92.81 86 ALA A O 1
ATOM 698 N N . LYS A 1 87 ? 16.955 7.829 -4.945 1.00 94.06 87 LYS A N 1
ATOM 699 C CA . LYS A 1 87 ? 16.044 8.979 -4.813 1.00 94.06 87 LYS A CA 1
ATOM 700 C C . LYS A 1 87 ? 14.575 8.561 -4.756 1.00 94.06 87 LYS A C 1
ATOM 702 O O . LYS A 1 87 ? 13.780 9.216 -4.094 1.00 94.06 87 LYS A O 1
ATOM 707 N N . THR A 1 88 ? 14.195 7.500 -5.466 1.00 92.50 88 THR A N 1
ATOM 708 C CA . THR A 1 88 ? 12.838 6.948 -5.391 1.00 92.50 88 THR A CA 1
ATOM 709 C C . THR A 1 88 ? 12.553 6.377 -4.004 1.00 92.50 88 THR A C 1
ATOM 711 O O . THR A 1 88 ? 11.473 6.624 -3.482 1.00 92.50 88 THR A O 1
ATOM 714 N N . ILE A 1 89 ? 13.511 5.674 -3.393 1.00 94.62 89 ILE A N 1
ATOM 715 C CA . ILE A 1 89 ? 13.387 5.158 -2.020 1.00 94.62 89 ILE A CA 1
ATOM 716 C C . ILE A 1 89 ? 13.209 6.316 -1.027 1.00 94.62 89 ILE A C 1
ATOM 718 O O . ILE A 1 89 ? 12.220 6.332 -0.300 1.00 94.62 89 ILE A O 1
ATOM 722 N N . GLU A 1 90 ? 14.071 7.335 -1.087 1.00 94.50 90 GLU A N 1
ATOM 723 C CA . GLU A 1 90 ? 13.950 8.544 -0.250 1.00 94.50 90 GLU A CA 1
ATOM 724 C C . GLU A 1 90 ? 12.590 9.241 -0.441 1.00 94.50 90 GLU A C 1
ATOM 726 O O . GLU A 1 90 ? 11.945 9.686 0.508 1.00 94.50 90 GLU A O 1
ATOM 731 N N . TYR A 1 91 ? 12.114 9.332 -1.686 1.00 95.19 91 TYR A N 1
ATOM 732 C CA . TYR A 1 91 ? 10.803 9.904 -1.977 1.00 95.19 91 TYR A CA 1
ATOM 733 C C . TYR A 1 91 ? 9.666 9.091 -1.343 1.00 95.19 91 TYR A C 1
ATOM 735 O O . TYR A 1 91 ? 8.737 9.681 -0.790 1.00 95.19 91 TYR A O 1
ATOM 743 N N . LEU A 1 92 ? 9.732 7.757 -1.397 1.00 95.00 92 LEU A N 1
ATOM 744 C CA . LEU A 1 92 ? 8.727 6.875 -0.798 1.00 95.00 92 LEU A CA 1
ATOM 745 C C . LEU A 1 92 ? 8.672 7.022 0.726 1.00 95.00 92 LEU A C 1
ATOM 747 O O . LEU A 1 92 ? 7.574 7.075 1.278 1.00 95.00 92 LEU A O 1
ATOM 751 N N . GLU A 1 93 ? 9.818 7.169 1.391 1.00 96.25 93 GLU A N 1
ATOM 752 C CA . GLU A 1 93 ? 9.897 7.431 2.836 1.00 96.25 93 GLU A CA 1
ATOM 753 C C . GLU A 1 93 ? 9.161 8.724 3.206 1.00 96.25 93 GLU A C 1
ATOM 755 O O . GLU A 1 93 ? 8.283 8.735 4.074 1.00 96.25 93 GLU A O 1
ATOM 760 N N . VAL A 1 94 ? 9.439 9.809 2.473 1.00 96.50 94 VAL A N 1
ATOM 761 C CA . VAL A 1 94 ? 8.777 11.107 2.676 1.00 96.50 94 VAL A CA 1
ATOM 762 C C . VAL A 1 94 ? 7.270 11.012 2.423 1.00 96.50 94 VAL A C 1
ATOM 764 O O . VAL A 1 94 ? 6.482 11.598 3.174 1.00 96.50 94 VAL A O 1
ATOM 767 N N . GLN A 1 95 ? 6.849 10.276 1.390 1.00 96.44 95 GLN A N 1
ATOM 768 C CA . GLN A 1 95 ? 5.429 10.062 1.110 1.00 96.44 95 GLN A CA 1
ATOM 769 C C . GLN A 1 95 ? 4.747 9.243 2.205 1.00 96.44 95 GLN A C 1
ATOM 771 O O . GLN A 1 95 ? 3.645 9.605 2.608 1.00 96.44 95 GLN A O 1
ATOM 776 N N . CYS A 1 96 ? 5.394 8.211 2.748 1.00 94.94 96 CYS A N 1
ATOM 777 C CA . CYS A 1 96 ? 4.845 7.430 3.860 1.00 94.94 96 CYS A CA 1
ATOM 778 C C . CYS A 1 96 ? 4.697 8.281 5.119 1.00 94.94 96 CYS A C 1
ATOM 780 O O . CYS A 1 96 ? 3.630 8.290 5.729 1.00 94.94 96 CYS A O 1
ATOM 782 N N . ALA A 1 97 ? 5.703 9.092 5.452 1.00 95.31 97 ALA A N 1
ATOM 783 C CA . ALA A 1 97 ? 5.616 10.030 6.569 1.00 95.31 97 ALA A CA 1
ATOM 784 C C . ALA A 1 97 ? 4.499 11.077 6.373 1.00 95.31 97 ALA A C 1
ATOM 786 O O . ALA A 1 97 ? 3.866 11.530 7.329 1.00 95.31 97 ALA A O 1
ATOM 787 N N . ALA A 1 98 ? 4.245 11.517 5.137 1.00 94.62 98 ALA A N 1
ATOM 788 C CA . ALA A 1 98 ? 3.128 12.410 4.824 1.00 94.62 98 ALA A CA 1
ATOM 789 C C . ALA A 1 98 ? 1.768 11.696 4.875 1.00 94.62 98 ALA A C 1
ATOM 791 O O . ALA A 1 98 ? 0.794 12.274 5.360 1.00 94.62 98 ALA A O 1
ATOM 792 N N . ALA A 1 99 ? 1.701 10.453 4.399 1.00 93.12 99 ALA A N 1
ATOM 793 C CA . ALA A 1 99 ? 0.503 9.628 4.425 1.00 93.12 99 ALA A CA 1
ATOM 794 C C . ALA A 1 99 ? 0.081 9.315 5.863 1.00 93.12 99 ALA A C 1
ATOM 796 O O . ALA A 1 99 ? -1.076 9.553 6.197 1.00 93.12 99 ALA A O 1
ATOM 797 N N . LEU A 1 100 ? 1.014 8.913 6.734 1.00 94.50 100 LEU A N 1
ATOM 798 C CA . LEU A 1 100 ? 0.751 8.690 8.162 1.00 94.50 100 LEU A CA 1
ATOM 799 C C . LEU A 1 100 ? 0.168 9.930 8.834 1.00 94.50 100 LEU A C 1
ATOM 801 O O . LEU A 1 100 ? -0.868 9.850 9.484 1.00 94.50 100 LEU A O 1
ATOM 805 N N . ARG A 1 101 ? 0.758 11.107 8.590 1.00 93.69 101 ARG A N 1
ATOM 806 C CA . ARG A 1 101 ? 0.225 12.373 9.118 1.00 93.69 101 ARG A CA 1
ATOM 807 C C . ARG A 1 101 ? -1.223 12.628 8.705 1.00 93.69 101 ARG A C 1
ATOM 809 O O . ARG A 1 101 ? -1.980 13.167 9.500 1.00 93.69 101 ARG A O 1
ATOM 816 N N . LYS A 1 102 ? -1.613 12.260 7.479 1.00 92.81 102 LYS A N 1
ATOM 817 C CA . LYS A 1 102 ? -3.012 12.354 7.033 1.00 92.81 102 LYS A CA 1
ATOM 818 C C . LYS A 1 102 ? -3.892 11.274 7.655 1.00 92.81 102 LYS A C 1
ATOM 820 O O . LYS A 1 102 ? -5.030 11.555 8.004 1.00 92.81 102 LYS A O 1
ATOM 825 N N . MET A 1 103 ? -3.390 10.050 7.767 1.00 92.44 103 MET A N 1
ATOM 826 C CA . MET A 1 103 ? -4.120 8.937 8.372 1.00 92.44 103 MET A CA 1
ATOM 827 C C . MET A 1 103 ? -4.450 9.220 9.843 1.00 92.44 103 MET A C 1
ATOM 829 O O . MET A 1 103 ? -5.554 8.915 10.279 1.00 92.44 103 MET A O 1
ATOM 833 N N . HIS A 1 104 ? -3.547 9.885 10.564 1.00 93.81 104 HIS A N 1
ATOM 834 C CA . HIS A 1 104 ? -3.727 10.289 11.962 1.00 93.81 104 HIS A CA 1
ATOM 835 C C . HIS A 1 104 ? -4.374 11.665 12.150 1.00 93.81 104 HIS A C 1
ATOM 837 O O . HIS A 1 104 ? -4.529 12.103 13.286 1.00 93.81 104 HIS A O 1
ATOM 843 N N . ASP A 1 105 ? -4.739 12.382 11.082 1.00 91.44 105 ASP A N 1
ATOM 844 C CA . ASP A 1 105 ? -5.391 13.686 11.231 1.00 91.44 105 ASP A CA 1
ATOM 845 C C . ASP A 1 105 ? -6.834 13.487 11.732 1.00 91.44 105 ASP A C 1
ATOM 847 O O . ASP A 1 105 ? -7.667 12.971 10.979 1.00 91.44 105 ASP A O 1
ATOM 851 N N . PRO A 1 106 ? -7.182 13.937 12.956 1.00 88.75 106 PRO A N 1
ATOM 852 C CA . PRO A 1 106 ? -8.519 13.747 13.517 1.00 88.75 106 PRO A CA 1
ATOM 853 C C . PRO A 1 106 ? -9.613 14.495 12.742 1.00 88.75 106 PRO A C 1
ATOM 855 O O . PRO A 1 106 ? -10.797 14.249 12.956 1.00 88.75 106 PRO A O 1
ATOM 858 N N . LYS A 1 107 ? -9.249 15.427 11.850 1.00 89.88 107 LYS A N 1
ATOM 859 C CA . LYS A 1 107 ? -10.202 16.126 10.977 1.00 89.88 107 LYS A CA 1
ATOM 860 C C . LYS A 1 107 ? -10.598 15.303 9.755 1.00 89.88 107 LYS A C 1
ATOM 862 O O . LYS A 1 107 ? -11.578 15.643 9.094 1.00 89.88 107 LYS A O 1
ATOM 867 N N . LEU A 1 108 ? -9.829 14.271 9.415 1.00 87.94 108 LEU A N 1
ATOM 868 C CA . LEU A 1 108 ? -10.101 13.410 8.275 1.00 87.94 108 LEU A CA 1
ATOM 869 C C . LEU A 1 108 ? -10.857 12.163 8.722 1.00 87.94 108 LEU A C 1
ATOM 871 O O . LEU A 1 108 ? -10.586 11.579 9.767 1.00 87.94 108 LEU A O 1
ATOM 875 N N . ALA A 1 109 ? -11.768 11.697 7.867 1.00 86.19 109 ALA A N 1
ATOM 876 C CA . ALA A 1 109 ? -12.551 10.490 8.127 1.00 86.19 109 ALA A CA 1
ATOM 877 C C . ALA A 1 109 ? -11.688 9.221 8.270 1.00 86.19 109 ALA A C 1
ATOM 879 O O . ALA A 1 109 ? -12.178 8.210 8.763 1.00 86.19 109 ALA A O 1
ATOM 880 N N . LEU A 1 110 ? -10.423 9.263 7.834 1.00 86.12 110 LEU A N 1
ATOM 881 C CA . LEU A 1 110 ? -9.490 8.142 7.929 1.00 86.12 110 LEU A CA 1
ATOM 882 C C . LEU A 1 110 ? -9.155 7.799 9.382 1.00 86.12 110 LEU A C 1
ATOM 884 O O . LEU A 1 110 ? -9.206 6.623 9.728 1.00 86.12 110 LEU A O 1
ATOM 888 N N . ALA A 1 111 ? -8.895 8.797 10.232 1.00 87.88 111 ALA A N 1
ATOM 889 C CA . ALA A 1 111 ? -8.530 8.570 11.631 1.00 87.88 111 ALA A CA 1
ATOM 890 C C . ALA A 1 111 ? -9.631 7.815 12.396 1.00 87.88 111 ALA A C 1
ATOM 892 O O . ALA A 1 111 ? -9.349 6.913 13.176 1.00 87.88 111 ALA A O 1
ATOM 893 N N . ASP A 1 112 ? -10.899 8.098 12.093 1.00 88.06 112 ASP A N 1
ATOM 894 C CA . ASP A 1 112 ? -12.054 7.419 12.692 1.00 88.06 112 ASP A CA 1
ATOM 895 C C . ASP A 1 112 ? -12.189 5.931 12.291 1.00 88.06 112 ASP A C 1
ATOM 897 O O . ASP A 1 112 ? -12.909 5.164 12.937 1.00 88.06 112 ASP A O 1
ATOM 901 N N . LYS A 1 113 ? -11.491 5.493 11.236 1.00 87.50 113 LYS A N 1
ATOM 902 C CA . LYS A 1 113 ? -11.462 4.088 10.799 1.00 87.50 113 LYS A CA 1
ATOM 903 C C . LYS A 1 113 ? -10.273 3.301 11.350 1.00 87.50 113 LYS A C 1
ATOM 905 O O . LYS A 1 113 ? -10.280 2.079 11.206 1.00 87.50 113 LYS A O 1
ATOM 910 N N . LEU A 1 114 ? -9.289 3.966 11.959 1.00 88.94 114 LEU A N 1
ATOM 911 C CA . LEU A 1 114 ? -8.066 3.333 12.454 1.00 88.94 114 LEU A CA 1
ATOM 912 C C . LEU A 1 114 ? -8.227 2.837 13.884 1.00 88.94 114 LEU A C 1
ATOM 914 O O . LEU A 1 114 ? -8.744 3.537 14.759 1.00 88.94 114 LEU A O 1
ATOM 918 N N . THR A 1 115 ? -7.719 1.634 14.130 1.00 90.12 115 THR A N 1
ATOM 919 C CA . THR A 1 115 ? -7.677 1.057 15.475 1.00 90.12 115 THR A CA 1
ATOM 920 C C . THR A 1 115 ? -6.671 1.802 16.361 1.00 90.12 115 THR A C 1
ATOM 922 O O . THR A 1 115 ? -6.937 2.002 17.544 1.00 90.12 115 THR A O 1
ATOM 925 N N . SER A 1 116 ? -5.557 2.286 15.798 1.00 90.62 116 SER A N 1
ATOM 926 C CA . SER A 1 116 ? -4.523 3.042 16.529 1.00 90.62 116 SER A CA 1
ATOM 927 C C . SER A 1 116 ? -5.033 4.360 17.129 1.00 90.62 116 SER A C 1
ATOM 929 O O . SER A 1 116 ? -4.554 4.795 18.174 1.00 90.62 116 SER A O 1
ATOM 931 N N . GLN A 1 117 ? -6.021 4.980 16.478 1.00 90.12 117 GLN A N 1
ATOM 932 C CA . GLN A 1 117 ? -6.627 6.251 16.879 1.00 90.12 117 GLN A CA 1
ATOM 933 C C . GLN A 1 117 ? -7.882 6.057 17.737 1.00 90.12 117 GLN A C 1
ATOM 935 O O . GLN A 1 117 ? -8.608 7.016 17.993 1.00 90.12 117 GLN A O 1
ATOM 940 N N . ASP A 1 118 ? -8.167 4.817 18.148 1.00 88.94 118 ASP A N 1
ATOM 941 C CA . ASP A 1 118 ? -9.390 4.455 18.863 1.00 88.94 118 ASP A CA 1
ATOM 942 C C . ASP A 1 118 ? -10.668 4.912 18.118 1.00 88.94 118 ASP A C 1
ATOM 944 O O . ASP A 1 118 ? -11.692 5.247 18.724 1.00 88.94 118 ASP A O 1
ATOM 948 N N . GLY A 1 119 ? -10.615 4.923 16.779 1.00 87.06 119 GLY A N 1
ATOM 949 C CA . GLY A 1 119 ? -11.674 5.438 15.916 1.00 87.06 119 GLY A CA 1
ATOM 950 C C . GLY A 1 119 ? -13.005 4.723 16.151 1.00 87.06 119 GLY A C 1
ATOM 951 O O . GLY A 1 119 ? -13.042 3.498 16.318 1.00 87.06 119 GLY A O 1
ATOM 952 N N . ALA A 1 120 ? -14.117 5.465 16.178 1.00 87.88 120 ALA A N 1
ATOM 953 C CA . ALA A 1 120 ? -15.435 4.924 16.531 1.00 87.88 120 ALA A CA 1
ATOM 954 C C . ALA A 1 120 ? -15.927 3.880 15.521 1.00 87.88 120 ALA A C 1
ATOM 956 O O . ALA A 1 120 ? -16.752 3.025 15.851 1.00 87.88 120 ALA A O 1
ATOM 957 N N . ASN A 1 121 ? -15.385 3.938 14.306 1.00 85.06 121 ASN A N 1
ATOM 958 C CA . ASN A 1 121 ? -15.668 3.026 13.218 1.00 85.06 121 ASN A CA 1
ATOM 959 C C . ASN A 1 121 ? -14.513 2.062 12.911 1.00 85.06 121 ASN A C 1
ATOM 961 O O . ASN A 1 121 ? -14.465 1.520 11.810 1.00 85.06 121 ASN A O 1
ATOM 965 N N . SER A 1 122 ? -13.589 1.843 13.846 1.00 86.44 122 SER A N 1
ATOM 966 C CA . SER A 1 122 ? -12.546 0.814 13.743 1.00 86.44 122 SER A CA 1
ATOM 967 C C . SER A 1 122 ? -13.119 -0.606 13.864 1.00 86.44 122 SER A C 1
ATOM 969 O O . SER A 1 122 ? -14.243 -0.813 14.339 1.00 86.44 122 SER A O 1
ATOM 971 N N . ILE A 1 123 ? -12.336 -1.615 13.458 1.00 79.88 123 ILE A N 1
ATOM 972 C CA . ILE A 1 123 ? -12.824 -2.999 13.363 1.00 79.88 123 ILE A CA 1
ATOM 973 C C . ILE A 1 123 ? -13.298 -3.585 14.698 1.00 79.88 123 ILE A C 1
ATOM 975 O O . ILE A 1 123 ? -14.282 -4.323 14.726 1.00 79.88 123 ILE A O 1
ATOM 979 N N . GLY A 1 124 ? -12.641 -3.225 15.803 1.00 80.19 124 GLY A N 1
ATOM 980 C CA . GLY A 1 124 ? -13.006 -3.695 17.140 1.00 80.19 124 GLY A CA 1
ATOM 981 C C . GLY A 1 124 ? -14.306 -3.084 17.671 1.00 80.19 124 GLY A C 1
ATOM 982 O O . GLY A 1 124 ? -15.034 -3.747 18.405 1.00 80.19 124 GLY A O 1
ATOM 983 N N . LYS A 1 125 ? -14.626 -1.843 17.278 1.00 84.44 125 LYS A N 1
ATOM 984 C CA . LYS A 1 125 ? -15.812 -1.112 17.760 1.00 84.44 125 LYS A CA 1
ATOM 985 C C . LYS A 1 125 ? -17.055 -1.322 16.896 1.00 84.44 125 LYS A C 1
ATOM 987 O O . LYS A 1 125 ? -18.164 -1.230 17.408 1.00 84.44 125 LYS A O 1
ATOM 992 N N . GLN A 1 126 ? -16.881 -1.647 15.614 1.00 82.12 126 GLN A N 1
ATOM 993 C CA . GLN A 1 126 ? -17.967 -1.922 14.662 1.00 82.12 126 GLN A CA 1
ATOM 994 C C . GLN A 1 126 ? -17.929 -3.367 14.138 1.00 82.12 126 GLN A C 1
ATOM 996 O O . GLN A 1 126 ? -18.181 -3.631 12.961 1.00 82.12 126 GLN A O 1
ATOM 1001 N N . ALA A 1 127 ? -17.617 -4.327 15.014 1.00 77.94 127 ALA A N 1
ATOM 1002 C CA . ALA A 1 127 ? -17.449 -5.730 14.636 1.00 77.94 127 ALA A CA 1
ATOM 1003 C C . ALA A 1 127 ? -18.689 -6.322 13.935 1.00 77.94 127 ALA A C 1
ATOM 1005 O O . ALA A 1 127 ? -18.543 -7.008 12.923 1.00 77.94 127 ALA A O 1
ATOM 1006 N N . GLN A 1 128 ? -19.899 -6.009 14.419 1.00 77.62 128 GLN A N 1
ATOM 1007 C CA . GLN A 1 128 ? -21.144 -6.496 13.812 1.00 77.62 128 GLN A CA 1
ATOM 1008 C C . GLN A 1 128 ? -21.359 -5.911 12.413 1.00 77.62 128 GLN A C 1
ATOM 1010 O O . GLN A 1 128 ? -21.536 -6.667 11.467 1.00 77.62 128 GLN A O 1
ATOM 1015 N N . ALA A 1 129 ? -21.230 -4.590 12.250 1.00 72.81 129 ALA A N 1
ATOM 1016 C CA . ALA A 1 129 ? -21.359 -3.950 10.942 1.00 72.81 129 ALA A CA 1
ATOM 1017 C C . ALA A 1 129 ? -20.345 -4.510 9.926 1.00 72.81 129 ALA A C 1
ATOM 1019 O O . ALA A 1 129 ? -20.632 -4.613 8.738 1.00 72.81 129 ALA A O 1
ATOM 1020 N N . HIS A 1 130 ? -19.153 -4.915 10.373 1.00 72.56 130 HIS A N 1
ATOM 1021 C CA . HIS A 1 130 ? -18.194 -5.597 9.506 1.00 72.56 130 HIS A CA 1
ATOM 1022 C C . HIS A 1 130 ? -18.600 -7.021 9.140 1.00 72.56 130 HIS A C 1
ATOM 1024 O O . HIS A 1 130 ? -18.434 -7.391 7.976 1.00 72.56 130 HIS A O 1
ATOM 1030 N N . ALA A 1 131 ? -19.118 -7.800 10.090 1.00 75.38 131 ALA A N 1
ATOM 1031 C CA . ALA A 1 131 ? -19.667 -9.121 9.806 1.00 75.38 131 ALA A CA 1
ATOM 1032 C C . ALA A 1 131 ? -20.814 -9.024 8.788 1.00 75.38 131 ALA A C 1
ATOM 1034 O O . ALA A 1 131 ? -20.820 -9.767 7.811 1.00 75.38 131 ALA A O 1
ATOM 1035 N N . ASP A 1 132 ? -21.693 -8.033 8.948 1.00 72.56 132 ASP A N 1
ATOM 1036 C CA . ASP A 1 132 ? -22.842 -7.805 8.069 1.00 72.56 132 ASP A CA 1
ATOM 1037 C C . ASP A 1 132 ? -22.426 -7.443 6.634 1.00 72.56 132 ASP A C 1
ATOM 1039 O O . ASP A 1 132 ? -23.125 -7.787 5.688 1.00 72.56 132 ASP A O 1
ATOM 1043 N N . THR A 1 133 ? -21.266 -6.798 6.443 1.00 69.31 133 THR A N 1
ATOM 1044 C CA . THR A 1 133 ? -20.748 -6.484 5.096 1.00 69.31 133 THR A CA 1
ATOM 1045 C C . THR A 1 133 ? -20.159 -7.685 4.347 1.00 69.31 133 THR A C 1
ATOM 1047 O O . THR A 1 133 ? -19.874 -7.582 3.149 1.00 69.31 133 THR A O 1
ATOM 1050 N N . GLN A 1 134 ? -19.944 -8.826 5.011 1.00 68.31 134 GLN A N 1
ATOM 1051 C CA . GLN A 1 134 ? -19.416 -10.017 4.346 1.00 68.31 134 GLN A CA 1
ATOM 1052 C C . GLN A 1 134 ? -20.472 -10.606 3.409 1.00 68.31 134 GLN A C 1
ATOM 1054 O O . GLN A 1 134 ? -21.562 -10.976 3.826 1.00 68.31 134 GLN A O 1
ATOM 1059 N N . GLY A 1 135 ? -20.144 -10.700 2.119 1.00 63.56 135 GLY A N 1
ATOM 1060 C CA . GLY A 1 135 ? -21.080 -11.214 1.120 1.00 63.56 135 GLY A CA 1
ATOM 1061 C C . GLY A 1 135 ? -22.158 -10.218 0.682 1.00 63.56 135 GLY A C 1
ATOM 1062 O O . GLY A 1 135 ? -22.988 -10.593 -0.141 1.00 63.56 135 GLY A O 1
ATOM 1063 N N . CYS A 1 136 ? -22.118 -8.950 1.121 1.00 63.28 136 CYS A N 1
ATOM 1064 C CA . CYS A 1 136 ? -22.997 -7.902 0.582 1.00 63.28 136 CYS A CA 1
ATOM 1065 C C . CYS A 1 136 ? -22.883 -7.761 -0.940 1.00 63.28 136 CYS A C 1
ATOM 1067 O O . CYS A 1 136 ? -23.845 -7.379 -1.584 1.00 63.28 136 CYS A O 1
ATOM 1069 N N . SER A 1 137 ? -21.753 -8.126 -1.548 1.00 61.06 137 SER A N 1
ATOM 1070 C CA . SER A 1 137 ? -21.613 -8.164 -3.008 1.00 61.06 137 SER A CA 1
ATOM 1071 C C . SER A 1 137 ? -22.513 -9.199 -3.701 1.00 61.06 137 SER A C 1
ATOM 1073 O O . SER A 1 137 ? -22.715 -9.102 -4.905 1.00 61.06 137 SER A O 1
ATOM 1075 N N . ALA A 1 138 ? -23.040 -10.193 -2.976 1.00 63.94 138 ALA A N 1
ATOM 1076 C CA . ALA A 1 138 ? -23.971 -11.185 -3.513 1.00 63.94 138 ALA A CA 1
ATOM 1077 C C . ALA A 1 138 ? -25.432 -10.700 -3.509 1.00 63.94 138 ALA A C 1
ATOM 1079 O O . ALA A 1 138 ? -26.256 -11.260 -4.230 1.00 63.94 138 ALA A O 1
ATOM 1080 N N . SER A 1 139 ? -25.755 -9.693 -2.691 1.00 60.06 139 SER A N 1
ATOM 1081 C CA . SER A 1 139 ? -27.109 -9.149 -2.525 1.00 60.06 139 SER A CA 1
ATOM 1082 C C . SER A 1 139 ? -27.251 -7.686 -2.953 1.00 60.06 139 SER A C 1
ATOM 1084 O O . SER A 1 139 ? -28.370 -7.254 -3.226 1.00 60.06 139 SER A O 1
ATOM 1086 N N . ASN A 1 140 ? -26.154 -6.928 -3.041 1.00 58.69 140 ASN A N 1
ATOM 1087 C CA . ASN A 1 140 ? -26.146 -5.585 -3.607 1.00 58.69 140 ASN A CA 1
ATOM 1088 C C . ASN A 1 140 ? -26.370 -5.659 -5.117 1.00 58.69 140 ASN A C 1
ATOM 1090 O O . ASN A 1 140 ? -25.742 -6.452 -5.820 1.00 58.69 140 ASN A O 1
ATOM 1094 N N . ASP A 1 141 ? -27.245 -4.789 -5.617 1.00 50.47 141 ASP A N 1
ATOM 1095 C CA . ASP A 1 141 ? -27.410 -4.587 -7.050 1.00 50.47 141 ASP A CA 1
ATOM 1096 C C . ASP A 1 141 ? -26.092 -4.058 -7.633 1.00 50.47 141 ASP A C 1
ATOM 1098 O O . ASP A 1 141 ? -25.662 -2.942 -7.332 1.00 50.47 141 ASP A O 1
ATOM 1102 N N . ALA A 1 142 ? -25.445 -4.864 -8.476 1.00 53.25 142 ALA A N 1
ATOM 1103 C CA . ALA A 1 142 ? -24.198 -4.502 -9.141 1.00 53.25 142 ALA A CA 1
ATOM 1104 C C . ALA A 1 142 ? -24.333 -3.223 -9.997 1.00 53.25 142 ALA A C 1
ATOM 1106 O O . ALA A 1 142 ? -23.334 -2.565 -10.290 1.00 53.25 142 ALA A O 1
ATOM 1107 N N . LEU A 1 143 ? -25.559 -2.844 -10.382 1.00 51.19 143 LEU A N 1
ATOM 1108 C CA . LEU A 1 143 ? -25.843 -1.622 -11.134 1.00 51.19 143 LEU A CA 1
ATOM 1109 C C . LEU A 1 143 ? -25.962 -0.374 -10.247 1.00 51.19 143 LEU A C 1
ATOM 1111 O O . LEU A 1 143 ? -25.794 0.735 -10.755 1.00 51.19 143 LEU A O 1
ATOM 1115 N N . ALA A 1 144 ? -26.183 -0.520 -8.937 1.00 50.22 144 ALA A N 1
ATOM 1116 C CA . ALA A 1 144 ? -26.281 0.617 -8.021 1.00 50.22 144 ALA A CA 1
ATOM 1117 C C . ALA A 1 144 ? -24.923 1.317 -7.809 1.00 50.22 144 ALA A C 1
ATOM 1119 O O . ALA A 1 144 ? -24.872 2.539 -7.681 1.00 50.22 144 ALA A O 1
ATOM 1120 N N . GLU A 1 145 ? -23.810 0.574 -7.854 1.00 46.38 145 GLU A N 1
ATOM 1121 C CA . GLU A 1 145 ? -22.449 1.138 -7.766 1.00 46.38 145 GLU A CA 1
ATOM 1122 C C . GLU A 1 145 ? -21.886 1.573 -9.138 1.00 46.38 145 GLU A C 1
ATOM 1124 O O . GLU A 1 145 ? -21.009 2.439 -9.214 1.00 46.38 145 GLU A O 1
ATOM 1129 N N . SER A 1 146 ? -22.446 1.071 -10.250 1.00 47.03 146 SER A N 1
ATOM 1130 C CA . SER A 1 146 ? -22.067 1.472 -11.619 1.00 47.03 146 SER A CA 1
ATOM 1131 C C . SER A 1 146 ? -22.357 2.948 -11.926 1.00 47.03 146 SER A C 1
ATOM 1133 O O . SER A 1 146 ? -21.727 3.517 -12.823 1.00 47.03 146 SER A O 1
ATOM 1135 N N . VAL A 1 147 ? -23.276 3.589 -11.197 1.00 45.91 147 VAL A N 1
ATOM 1136 C CA . VAL A 1 147 ? -23.568 5.025 -11.364 1.00 45.91 147 VAL A CA 1
ATOM 1137 C C . VAL A 1 147 ? -22.395 5.888 -10.879 1.00 45.91 147 VAL A C 1
ATOM 1139 O O . VAL A 1 147 ? -22.150 6.955 -11.437 1.00 45.91 147 VAL A O 1
ATOM 1142 N N . PHE A 1 148 ? -21.599 5.394 -9.924 1.00 40.94 148 PHE A N 1
ATOM 1143 C CA . PHE A 1 148 ? -20.373 6.059 -9.471 1.00 40.94 148 PHE A CA 1
ATOM 1144 C C . PHE A 1 148 ? -19.110 5.562 -10.201 1.00 40.94 148 PHE A C 1
ATOM 1146 O O . PHE A 1 148 ? -18.157 6.323 -10.347 1.00 40.94 148 PHE A O 1
ATOM 1153 N N . GLY A 1 149 ? -19.110 4.333 -10.735 1.00 35.03 149 GLY A N 1
ATOM 1154 C CA . GLY A 1 149 ? -17.949 3.716 -11.402 1.00 35.03 149 GLY A CA 1
ATOM 1155 C C . GLY A 1 149 ? -17.678 4.137 -12.855 1.00 35.03 149 GLY A C 1
ATOM 1156 O O . GLY A 1 149 ? -16.640 3.783 -13.411 1.00 35.03 149 GLY A O 1
ATOM 1157 N N . THR A 1 150 ? -18.558 4.910 -13.501 1.00 39.25 150 THR A N 1
ATOM 1158 C CA . THR A 1 150 ? -18.356 5.284 -14.921 1.00 39.25 150 THR A CA 1
ATOM 1159 C C . THR A 1 150 ? -17.376 6.459 -15.109 1.00 39.25 150 THR A C 1
ATOM 1161 O O . THR A 1 150 ? -17.022 6.792 -16.238 1.00 39.25 150 THR A O 1
ATOM 1164 N N . PHE A 1 151 ? -16.871 7.066 -14.027 1.00 33.44 151 PHE A N 1
ATOM 1165 C CA . PHE A 1 151 ? -15.857 8.129 -14.103 1.00 33.44 151 PHE A CA 1
ATOM 1166 C C . PHE A 1 151 ? -14.398 7.642 -13.993 1.00 33.44 151 PHE A C 1
ATOM 1168 O O . PHE A 1 151 ? -13.494 8.420 -14.292 1.00 33.44 151 PHE A O 1
ATOM 1175 N N . ASP A 1 152 ? -14.144 6.368 -13.665 1.00 35.69 152 ASP A N 1
ATOM 1176 C CA . ASP A 1 152 ? -12.772 5.822 -13.586 1.00 35.69 152 ASP A CA 1
ATOM 1177 C C . ASP A 1 152 ? -12.167 5.482 -14.955 1.00 35.69 152 ASP A C 1
ATOM 1179 O O . ASP A 1 152 ? -10.949 5.377 -15.117 1.00 35.69 152 ASP A O 1
ATOM 1183 N N . HIS A 1 153 ? -12.996 5.399 -15.992 1.00 34.44 153 HIS A N 1
ATOM 1184 C CA . HIS A 1 153 ? -12.528 5.480 -17.367 1.00 34.44 153 HIS A CA 1
ATOM 1185 C C . HIS A 1 153 ? -12.469 6.948 -17.789 1.00 34.44 153 HIS A C 1
ATOM 1187 O O . HIS A 1 153 ? -13.186 7.368 -18.692 1.00 34.44 153 HIS A O 1
ATOM 1193 N N . MET A 1 154 ? -11.572 7.732 -17.182 1.00 27.17 154 MET A N 1
ATOM 1194 C CA . MET A 1 154 ? -10.908 8.760 -17.977 1.00 27.17 154 MET A CA 1
ATOM 1195 C C . MET A 1 154 ? -10.033 8.005 -18.982 1.00 27.17 154 MET A C 1
ATOM 1197 O O . MET A 1 154 ? -8.993 7.464 -18.593 1.00 27.17 154 MET A O 1
ATOM 1201 N N . PRO A 1 155 ? -10.402 7.920 -20.275 1.00 32.31 155 PRO A N 1
ATOM 1202 C CA . PRO A 1 155 ? -9.390 7.648 -21.270 1.00 32.31 155 PRO A CA 1
ATOM 1203 C C . PRO A 1 155 ? -8.292 8.687 -21.061 1.00 32.31 155 PRO A C 1
ATOM 1205 O O . PRO A 1 155 ? -8.568 9.881 -20.929 1.00 32.31 155 PRO A O 1
ATOM 1208 N N . ILE A 1 156 ? -7.043 8.232 -21.061 1.00 35.81 156 ILE A N 1
ATOM 1209 C CA . ILE A 1 156 ? -5.924 9.051 -21.508 1.00 35.81 156 ILE A CA 1
ATOM 1210 C C . ILE A 1 156 ? -6.335 9.545 -22.902 1.00 35.81 156 ILE A C 1
ATOM 1212 O O . ILE A 1 156 ? -6.118 8.876 -23.914 1.00 35.81 156 ILE A O 1
ATOM 1216 N N . LEU A 1 157 ? -7.037 10.678 -22.955 1.00 32.91 157 LEU A N 1
ATOM 1217 C CA . LEU A 1 157 ? -7.310 11.387 -24.185 1.00 32.91 157 LEU A CA 1
ATOM 1218 C C . LEU A 1 157 ? -5.970 11.958 -24.594 1.00 32.91 157 LEU A C 1
ATOM 1220 O O . LEU A 1 157 ? -5.497 12.971 -24.085 1.00 32.91 157 LEU A O 1
ATOM 1224 N N . ARG A 1 158 ? -5.345 11.179 -25.476 1.00 33.97 158 ARG A N 1
ATOM 1225 C CA . ARG A 1 158 ? -4.362 11.576 -26.468 1.00 33.97 158 ARG A CA 1
ATOM 1226 C C . ARG A 1 158 ? -4.336 13.090 -26.626 1.00 33.97 158 ARG A C 1
ATOM 1228 O O . ARG A 1 158 ? -5.215 13.689 -27.239 1.00 33.97 158 ARG A O 1
ATOM 1235 N N . TYR A 1 159 ? -3.264 13.675 -26.124 1.00 33.97 159 TYR A N 1
ATOM 1236 C CA . TYR A 1 159 ? -2.806 15.001 -26.494 1.00 33.97 159 TYR A CA 1
ATOM 1237 C C . TYR A 1 159 ? -2.256 14.958 -27.929 1.00 33.97 159 TYR A C 1
ATOM 1239 O O . TYR A 1 159 ? -1.077 15.184 -28.138 1.00 33.97 159 TYR A O 1
ATOM 1247 N N . LEU A 1 160 ? -3.068 14.576 -28.917 1.00 38.56 160 LEU A N 1
ATOM 1248 C CA . LEU A 1 160 ? -2.691 14.548 -30.333 1.00 38.56 160 LEU A CA 1
ATOM 1249 C C . LEU A 1 160 ? -3.942 14.786 -31.190 1.00 38.56 160 LEU A C 1
ATOM 1251 O O . LEU A 1 160 ? -4.502 13.849 -31.745 1.00 38.56 160 LEU A O 1
ATOM 1255 N N . ASP A 1 161 ? -4.454 16.018 -31.144 1.00 34.41 161 ASP A N 1
ATOM 1256 C CA . ASP A 1 161 ? -4.801 16.835 -32.321 1.00 34.41 161 ASP A CA 1
ATOM 1257 C C . ASP A 1 161 ? -5.637 18.058 -31.899 1.00 34.41 161 ASP A C 1
ATOM 1259 O O . ASP A 1 161 ? -6.812 17.968 -31.554 1.00 34.41 161 ASP A O 1
ATOM 1263 N N . GLY A 1 162 ? -5.015 19.240 -31.936 1.00 40.72 162 GLY A N 1
ATOM 1264 C CA . GLY A 1 162 ? -5.721 20.493 -32.229 1.00 40.72 162 GLY A CA 1
ATOM 1265 C C . GLY A 1 162 ? -6.876 20.937 -31.315 1.00 40.72 162 GLY A C 1
ATOM 1266 O O . GLY A 1 162 ? -7.891 21.404 -31.821 1.00 40.72 162 GLY A O 1
ATOM 1267 N N . GLY A 1 163 ? -6.734 20.868 -29.988 1.00 37.66 163 GLY A N 1
ATOM 1268 C CA . GLY A 1 163 ? -7.344 21.843 -29.064 1.00 37.66 163 GLY A CA 1
ATOM 1269 C C . GLY A 1 163 ? -8.866 22.094 -29.120 1.00 37.66 163 GLY A C 1
ATOM 1270 O O . GLY A 1 163 ? -9.280 23.242 -28.950 1.00 37.66 163 GLY A O 1
ATOM 1271 N N . ARG A 1 164 ? -9.723 21.077 -29.298 1.00 38.47 164 ARG A N 1
ATOM 1272 C CA . ARG A 1 164 ? -11.178 21.210 -29.052 1.00 38.47 164 ARG A CA 1
ATOM 1273 C C . ARG A 1 164 ? -11.699 20.160 -28.076 1.00 38.47 164 ARG A C 1
ATOM 1275 O O . ARG A 1 164 ? -11.593 18.965 -28.318 1.00 38.47 164 ARG A O 1
ATOM 1282 N N . LEU A 1 165 ? -12.312 20.637 -26.992 1.00 37.91 165 LEU A N 1
ATOM 1283 C CA . LEU A 1 165 ? -13.078 19.832 -26.041 1.00 37.91 165 LEU A CA 1
ATOM 1284 C C . LEU A 1 165 ? -14.439 19.481 -26.661 1.00 37.91 165 LEU A C 1
ATOM 1286 O O . LEU A 1 165 ? -15.274 20.363 -26.883 1.00 37.91 165 LEU A O 1
ATOM 1290 N N . CYS A 1 166 ? -14.664 18.198 -26.929 1.00 34.78 166 CYS A N 1
ATOM 1291 C CA . CYS A 1 166 ? -15.966 17.657 -27.312 1.00 34.78 166 CYS A CA 1
ATOM 1292 C C . CYS A 1 166 ? -16.505 16.806 -26.159 1.00 34.78 166 CYS A C 1
ATOM 1294 O O . CYS A 1 166 ? -15.784 15.973 -25.611 1.00 34.78 166 CYS A O 1
ATOM 1296 N N . CYS A 1 167 ? -17.772 16.997 -25.793 1.00 33.19 167 CYS A N 1
ATOM 1297 C CA . CYS A 1 167 ? -18.483 16.068 -24.916 1.00 33.19 167 CYS A CA 1
ATOM 1298 C C . CYS A 1 167 ? -18.783 14.762 -25.679 1.00 33.19 167 CYS A C 1
ATOM 1300 O O . CYS A 1 167 ? -18.828 14.759 -26.911 1.00 33.19 167 CYS A O 1
ATOM 1302 N N . GLY A 1 168 ? -18.970 13.650 -24.953 1.00 39.16 168 GLY A N 1
ATOM 1303 C CA . GLY A 1 168 ? -19.010 12.253 -25.437 1.00 39.16 168 GLY A CA 1
ATOM 1304 C C . GLY A 1 168 ? -20.052 11.869 -26.506 1.00 39.16 168 GLY A C 1
ATOM 1305 O O . GLY A 1 168 ? -20.264 10.689 -26.743 1.00 39.16 168 GLY A O 1
ATOM 1306 N N . SER A 1 169 ? -20.680 12.836 -27.177 1.00 46.38 169 SER A N 1
ATOM 1307 C CA . SER A 1 169 ? -21.473 12.657 -28.401 1.00 46.38 169 SER A CA 1
ATOM 1308 C C . SER A 1 169 ? -20.782 13.199 -29.665 1.00 46.38 169 SER A C 1
ATOM 1310 O O . SER A 1 169 ? -21.400 13.269 -30.725 1.00 46.38 169 SER A O 1
ATOM 1312 N N . GLY A 1 170 ? -19.512 13.616 -29.574 1.00 42.78 170 GLY A N 1
ATOM 1313 C CA . GLY A 1 170 ? -18.747 14.132 -30.715 1.00 42.78 170 GLY A CA 1
ATOM 1314 C C . GLY A 1 170 ? -19.174 15.526 -31.189 1.00 42.78 170 GLY A C 1
ATOM 1315 O O . GLY A 1 170 ? -18.738 15.962 -32.253 1.00 42.78 170 GLY A O 1
ATOM 1316 N N . ARG A 1 171 ? -20.003 16.249 -30.420 1.00 41.19 171 ARG A N 1
ATOM 1317 C CA . ARG A 1 171 ? -20.415 17.621 -30.747 1.00 41.19 171 ARG A CA 1
ATOM 1318 C C . ARG A 1 171 ? -19.609 18.666 -29.960 1.00 41.19 171 ARG A C 1
ATOM 1320 O O . ARG A 1 171 ? -19.371 18.481 -28.765 1.00 41.19 171 ARG A O 1
ATOM 1327 N N . PRO A 1 172 ? -19.176 19.765 -30.606 1.00 47.41 172 PRO A N 1
ATOM 1328 C CA . PRO A 1 172 ? -18.406 20.810 -29.945 1.00 47.41 172 PRO A CA 1
ATOM 1329 C C . PRO A 1 172 ? -19.273 21.621 -28.970 1.00 47.41 172 PRO A C 1
ATOM 1331 O O . PRO A 1 172 ? -20.380 22.042 -29.295 1.00 47.41 172 PRO A O 1
ATOM 1334 N N . LEU A 1 173 ? -18.713 21.917 -27.795 1.00 44.97 173 LEU A N 1
ATOM 1335 C CA . LEU A 1 173 ? -19.322 22.661 -26.675 1.00 44.97 173 LEU A CA 1
ATOM 1336 C C . LEU A 1 173 ? -19.686 24.137 -26.961 1.00 44.97 173 LEU A C 1
ATOM 1338 O O . LEU A 1 173 ? -20.057 24.873 -26.047 1.00 44.97 173 LEU A O 1
ATOM 1342 N N . GLN A 1 174 ? -19.562 24.593 -28.207 1.00 51.16 174 GLN A N 1
ATOM 1343 C CA . GLN A 1 174 ? -19.845 25.972 -28.620 1.00 51.16 174 GLN A CA 1
ATOM 1344 C C . GLN A 1 174 ? -21.293 26.180 -29.083 1.00 51.16 174 GLN A C 1
ATOM 1346 O O . GLN A 1 174 ? -21.670 27.311 -29.375 1.00 51.16 174 GLN A O 1
ATOM 1351 N N . ASP A 1 175 ? -22.106 25.122 -29.132 1.00 46.31 175 ASP A N 1
ATOM 1352 C CA . ASP A 1 175 ? -23.507 25.211 -29.536 1.00 46.31 175 ASP A CA 1
ATOM 1353 C C . ASP A 1 175 ? -24.397 25.671 -28.352 1.00 46.31 175 ASP A C 1
ATOM 1355 O O . ASP A 1 175 ? -24.499 24.956 -27.343 1.00 46.31 175 ASP A O 1
ATOM 1359 N N . PRO A 1 176 ? -25.046 26.855 -28.418 1.00 47.53 176 PRO A N 1
ATOM 1360 C CA . PRO A 1 176 ? -25.838 27.409 -27.315 1.00 47.53 176 PRO A CA 1
ATOM 1361 C 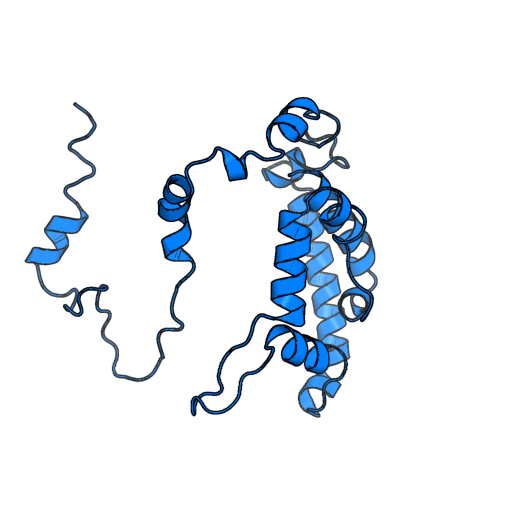C . PRO A 1 176 ? -27.000 26.510 -26.869 1.00 47.53 176 PRO A C 1
ATOM 1363 O O . PRO A 1 176 ? -27.442 26.605 -25.722 1.00 47.53 176 PRO A O 1
ATOM 1366 N N . GLY A 1 177 ? -27.481 25.627 -27.753 1.00 48.34 177 GLY A N 1
ATOM 1367 C CA . GLY A 1 177 ? -28.553 24.675 -27.451 1.00 48.34 177 GLY A CA 1
ATOM 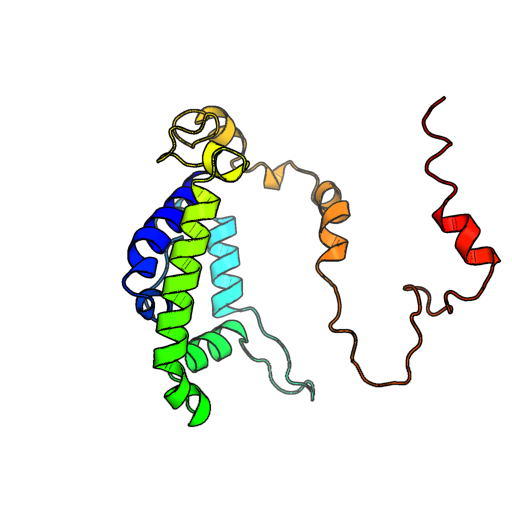1368 C C . GLY A 1 177 ? -28.149 23.575 -26.463 1.00 48.34 177 GLY A C 1
ATOM 1369 O O . GLY A 1 177 ? -28.983 23.122 -25.684 1.00 48.34 177 GLY A O 1
ATOM 1370 N N . VAL A 1 178 ? -26.867 23.189 -2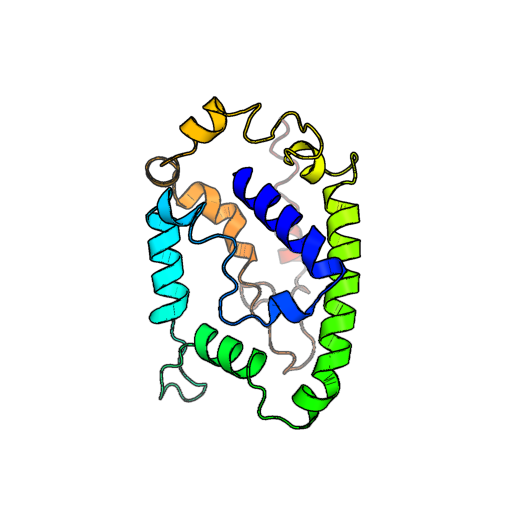6.426 1.00 44.94 178 VAL A N 1
ATOM 1371 C CA . VAL A 1 178 ? -26.370 22.101 -25.561 1.00 44.94 178 VAL A CA 1
ATOM 1372 C C . VAL A 1 178 ? -26.148 22.585 -24.126 1.00 44.94 178 VAL A C 1
ATOM 1374 O O . VAL A 1 178 ? -26.407 21.843 -23.181 1.00 44.94 178 VAL A O 1
ATOM 1377 N N . ARG A 1 179 ? -25.768 23.860 -23.930 1.00 41.47 179 ARG A N 1
ATOM 1378 C CA . ARG A 1 179 ? -25.623 24.441 -22.581 1.00 41.47 179 ARG A CA 1
ATOM 1379 C C . ARG A 1 179 ? -26.916 24.372 -21.770 1.00 41.47 179 ARG A C 1
ATOM 1381 O O . ARG A 1 179 ? -26.843 24.163 -20.568 1.00 41.47 179 ARG A O 1
ATOM 1388 N N . ARG A 1 180 ? -28.088 24.533 -22.395 1.00 40.12 180 ARG A N 1
ATOM 1389 C CA . ARG A 1 180 ? -29.367 24.538 -21.661 1.00 40.12 180 ARG A CA 1
ATOM 1390 C C . ARG A 1 180 ? -29.794 23.160 -21.154 1.00 40.12 180 ARG A C 1
ATOM 1392 O O . ARG A 1 180 ? -30.465 23.105 -20.133 1.00 40.12 180 ARG A O 1
ATOM 1399 N N . GLN A 1 181 ? -29.387 22.067 -21.801 1.00 42.06 181 GLN A N 1
ATOM 1400 C CA . GLN A 1 181 ? -29.744 20.718 -21.340 1.00 42.06 181 GLN A CA 1
ATOM 1401 C C . GLN A 1 181 ? -28.969 20.279 -20.093 1.00 42.06 181 GLN A C 1
ATOM 1403 O O . GLN A 1 181 ? -29.478 19.470 -19.329 1.00 42.06 181 GLN A O 1
ATOM 1408 N N . CYS A 1 182 ? -27.778 20.832 -19.846 1.00 37.16 182 CYS A N 1
ATOM 1409 C CA . CYS A 1 182 ? -26.959 20.448 -18.693 1.00 37.16 182 CYS A CA 1
ATOM 1410 C C . CYS A 1 182 ? -27.330 21.159 -17.379 1.00 37.16 182 CYS A C 1
ATOM 1412 O O . CYS A 1 182 ? -26.875 20.719 -16.332 1.00 37.16 182 CYS A O 1
ATOM 1414 N N . TYR A 1 183 ? -28.137 22.227 -17.415 1.00 39.97 183 TYR A N 1
ATOM 1415 C CA . TYR A 1 183 ? -28.523 22.996 -16.218 1.00 39.97 183 TYR A CA 1
ATOM 1416 C C . TYR A 1 183 ? -30.006 22.859 -15.831 1.00 39.97 183 TYR A C 1
ATOM 1418 O O . TYR A 1 183 ? -30.434 23.468 -14.859 1.00 39.97 183 TYR A O 1
ATOM 1426 N N . ALA A 1 184 ? -30.808 22.085 -16.568 1.00 39.19 184 ALA A N 1
ATOM 1427 C CA . ALA A 1 184 ? 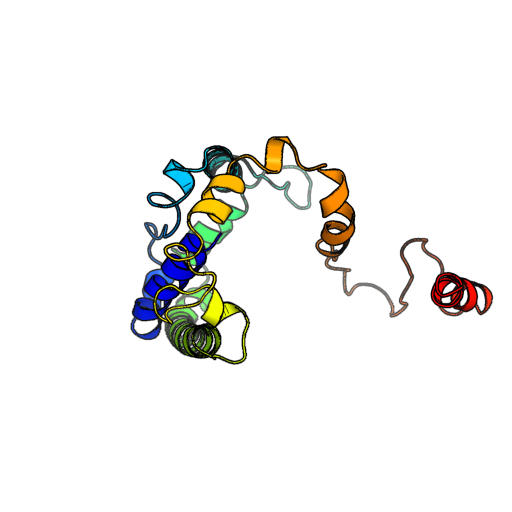-32.263 22.053 -16.377 1.00 39.19 184 ALA A CA 1
ATOM 1428 C C . ALA A 1 184 ? -32.776 20.989 -15.384 1.00 39.19 184 ALA A C 1
ATOM 1430 O O . ALA A 1 184 ? -33.979 20.898 -15.186 1.00 39.19 184 ALA A O 1
ATOM 1431 N N . THR A 1 185 ? -31.914 20.188 -14.748 1.00 43.84 185 THR A N 1
ATOM 1432 C CA . THR A 1 185 ? -32.353 19.097 -13.849 1.00 43.84 185 THR A CA 1
ATOM 1433 C C . THR A 1 185 ? -32.179 19.375 -12.353 1.00 43.84 185 THR A C 1
ATOM 1435 O O . THR A 1 185 ? -32.526 18.515 -11.552 1.00 43.84 185 THR A O 1
ATOM 1438 N N . GLU A 1 186 ? -31.685 20.550 -11.945 1.00 43.94 186 GLU A N 1
ATOM 1439 C CA . GLU A 1 186 ? -31.489 20.874 -10.516 1.00 43.94 186 GLU A CA 1
ATOM 1440 C C . GLU A 1 186 ? -32.628 21.691 -9.873 1.00 43.94 186 GLU A C 1
ATOM 1442 O O . GLU A 1 186 ? -32.727 21.712 -8.648 1.00 43.94 186 GLU A O 1
ATOM 1447 N N . GLU A 1 187 ? -33.538 22.301 -10.644 1.00 40.84 187 GLU A N 1
ATOM 1448 C CA . GLU A 1 187 ? -34.657 23.087 -10.079 1.00 40.84 187 GLU A CA 1
ATOM 1449 C C . GLU A 1 187 ? -36.010 22.349 -10.026 1.00 40.84 187 GLU A C 1
ATOM 1451 O O . GLU A 1 187 ? -36.940 22.845 -9.398 1.00 40.84 187 GLU A O 1
ATOM 1456 N N . GLU A 1 188 ? -36.133 21.135 -10.577 1.00 42.88 188 GLU A N 1
ATOM 1457 C CA . GLU A 1 188 ? -37.415 20.396 -10.634 1.00 42.88 188 GLU A CA 1
ATOM 1458 C C . GLU A 1 188 ? -37.553 19.252 -9.603 1.00 42.88 188 GLU A C 1
ATOM 1460 O O . GLU A 1 188 ? -38.494 18.467 -9.662 1.00 42.88 188 GLU A O 1
ATOM 1465 N N . GLN A 1 189 ? -36.647 19.159 -8.617 1.00 45.06 189 GLN A N 1
ATOM 1466 C CA . GLN A 1 189 ? -36.746 18.203 -7.490 1.00 45.06 189 GLN A CA 1
ATOM 1467 C C . GLN A 1 189 ? -36.844 18.865 -6.102 1.00 45.06 189 GLN A C 1
ATOM 1469 O O . GLN A 1 189 ? -36.662 18.216 -5.072 1.00 45.06 189 GLN A O 1
ATOM 1474 N N . ARG A 1 190 ? -37.181 20.159 -6.052 1.00 42.44 190 ARG A N 1
ATOM 1475 C CA . ARG A 1 190 ? -37.659 20.840 -4.836 1.00 42.44 190 ARG A CA 1
ATOM 1476 C C . ARG A 1 190 ? -39.041 21.443 -5.090 1.00 42.44 190 ARG A C 1
ATOM 1478 O O . ARG A 1 190 ? -39.188 22.657 -5.190 1.00 42.44 190 ARG A O 1
ATOM 1485 N N . GLY A 1 191 ? -40.030 20.562 -5.196 1.00 37.50 191 GLY A N 1
ATOM 1486 C CA . GLY A 1 191 ? -41.461 20.853 -5.136 1.00 37.50 191 GLY A CA 1
ATOM 1487 C C . GLY A 1 191 ? -42.146 19.769 -4.327 1.00 37.50 191 GLY A C 1
ATOM 1488 O O . GLY A 1 191 ? -41.986 18.595 -4.722 1.00 37.50 191 GLY A O 1
#

Organism: NCBI:txid72548

Radius of gyration: 22.51 Å; chains: 1; bounding box: 62×43×52 Å

Secondary structure (DSSP, 8-state):
--HHHHHHHHHHHHHTT-GGGGG-TT--SSIIIIITT-HHHHHHHHHHHHT--EE-TTS--EE-HHHHHHHHHHS--SHHHHHHHHHHHHHHHHHHHHHHHHHT-TTSTTGGG-TTTT-TTSTTTSHHHHHHTTTGGGTS-HHHHHHHHTTS------S-SSS--EETTTEETT-HHHHHHTSTTSSSS--

Foldseek 3Di:
DLVVLQLLLVVLVVLLVWVCLVLPPPDDSQCVPPCVVAVVVVVVVCCLQPPDWDADPVRPDTDSVVPVVSCCLNPPPDPVSVVCVVVVSNVRSVVSVVVNCQCCDPVDPNLLSYVVNVRCNHCVNPVVVVVVCRCVVVVDDPVVCVVVVPVVPPPPPDPPDDDFDDDPVRDGPPDPVVVVVVPPPPPPPPD

pLDDT: mean 73.69, std 21.23, range [27.17, 96.5]

Sequence (191 aa):
MCEALDLVEQFFEKAQSDGSLFLDPALDIFHAPIAAKQQLFADWRKYTFEKDTRLSPDGSKPHLLYKLARDELLQPTDATKIRTRAKTIEYLEVQCAAALRKMHDPKLALADKLTSQDGANSIGKQAQAHADTQGCSASNDALAESVFGTFDHMPILRYLDGGRLCCGSGRPLQDPGVRRQCYATEEEQRG